Protein AF-A0A9W7FB72-F1 (afdb_monomer_lite)

InterPro domains:
  IPR023379 BART domain [PF11527] (31-130)
  IPR042541 BART domain superfamily [G3DSA:1.20.1520.10] (17-144)

Foldseek 3Di:
DDDPPDPDLLVLQVVLLVVLLCCCQPPPVNVVLLVVQLVVCQVVLVVVHPDDDPVLVVSLVVLLVVVVVVLQVSCVVSPHPDSVVVVVSNVVNLVVVVVDPPDCPSSVVSVLSVVSSVDSVSVSVVSSVSSVVVVVVVVVVVVVVVVVVVVVVVPDPDDDDDDDDDDDDDDDDDDPPDPPRDDDDPDDD

Radius of gyration: 24.27 Å; chains: 1; bounding box: 72×50×61 Å

Secondary structure (DSSP, 8-state):
----PPP-HHHHHHHHHHHHHHHHHH-HHHHHHHHHHTHHHHHHHHHT-----HHHHHHHHHHHHHHHHHHHHHHHHTT-SSHHHHHHHHHHHHHHHHHS-S-TTHHHHHHHHHHHTT-HHHHHHHHHHHHHHHHHHHHHHHHHHHHHHHHTTSS--S----------------------SS-------

pLDDT: mean 74.69, std 16.79, range [39.53, 96.56]

Structure (mmCIF, N/CA/C/O backbone):
data_AF-A0A9W7FB72-F1
#
_entry.id   AF-A0A9W7FB72-F1
#
loop_
_atom_site.group_PDB
_atom_site.id
_atom_site.type_symbol
_atom_site.label_atom_id
_atom_site.label_alt_id
_atom_site.label_comp_id
_atom_site.label_asym_id
_atom_site.label_entity_id
_atom_site.label_seq_id
_atom_site.pdbx_PDB_ins_code
_atom_site.Cartn_x
_atom_site.Cartn_y
_atom_site.Cartn_z
_atom_site.occupancy
_atom_site.B_iso_or_equiv
_atom_site.auth_seq_id
_atom_site.auth_comp_id
_atom_site.auth_asym_id
_atom_site.auth_atom_id
_atom_site.pdbx_PDB_model_num
ATOM 1 N N . MET A 1 1 ? 21.370 1.378 -41.027 1.00 39.53 1 MET A N 1
ATOM 2 C CA . MET A 1 1 ? 21.361 0.696 -39.717 1.00 39.53 1 MET A CA 1
ATOM 3 C C . MET A 1 1 ? 21.146 1.770 -38.667 1.00 39.53 1 MET A C 1
ATOM 5 O O . MET A 1 1 ? 22.035 2.587 -38.477 1.00 39.53 1 MET A O 1
ATOM 9 N N . SER A 1 2 ? 19.935 1.869 -38.112 1.00 40.22 2 SER A N 1
ATOM 10 C CA . SER A 1 2 ? 19.619 2.876 -37.092 1.00 40.22 2 SER A CA 1
ATOM 11 C C . SER A 1 2 ? 20.293 2.503 -35.783 1.00 40.22 2 SER A C 1
ATOM 13 O O . SER A 1 2 ? 19.913 1.520 -35.148 1.00 40.22 2 SER A O 1
ATOM 15 N N . SER A 1 3 ? 21.276 3.300 -35.388 1.00 41.69 3 SER A N 1
ATOM 16 C CA . SER A 1 3 ? 21.853 3.304 -34.051 1.00 41.69 3 SER A CA 1
ATOM 17 C C . SER A 1 3 ? 20.753 3.714 -33.072 1.00 41.69 3 SER A C 1
ATOM 19 O O . SER A 1 3 ? 20.465 4.900 -32.921 1.00 41.69 3 SER A O 1
ATOM 21 N N . LYS A 1 4 ? 20.076 2.741 -32.452 1.00 40.88 4 LYS A N 1
ATOM 22 C CA . LYS A 1 4 ? 19.218 3.016 -31.297 1.00 40.88 4 LYS A CA 1
ATOM 23 C C . LYS A 1 4 ? 20.143 3.534 -30.200 1.00 40.88 4 LYS A C 1
ATOM 25 O O . LYS A 1 4 ? 20.902 2.765 -29.619 1.00 40.88 4 LYS A O 1
ATOM 30 N N . SER A 1 5 ? 20.141 4.849 -29.995 1.00 42.94 5 SER A N 1
ATOM 31 C CA . SER A 1 5 ? 20.823 5.477 -28.871 1.00 42.94 5 SER A CA 1
ATOM 32 C C . SER A 1 5 ? 20.303 4.824 -27.598 1.00 42.94 5 SER A C 1
ATOM 34 O O . SER A 1 5 ? 19.097 4.867 -27.343 1.00 42.94 5 SER A O 1
ATOM 36 N N . ILE A 1 6 ? 21.198 4.196 -26.837 1.00 46.75 6 ILE A N 1
ATOM 37 C CA . ILE A 1 6 ? 20.891 3.678 -25.506 1.00 46.75 6 ILE A CA 1
ATOM 38 C C . ILE A 1 6 ? 20.323 4.867 -24.723 1.00 46.75 6 ILE A C 1
ATOM 40 O O . ILE A 1 6 ? 20.997 5.902 -24.653 1.00 46.75 6 ILE A O 1
ATOM 44 N N . PRO A 1 7 ? 19.074 4.799 -24.230 1.00 48.44 7 PRO A N 1
ATOM 45 C CA . PRO A 1 7 ? 18.528 5.874 -23.422 1.00 48.44 7 PRO A CA 1
ATOM 46 C C . PRO A 1 7 ? 19.498 6.115 -22.270 1.00 48.44 7 PRO A C 1
ATOM 48 O O . PRO A 1 7 ? 19.943 5.154 -21.648 1.00 48.44 7 PRO A O 1
ATOM 51 N N . SER A 1 8 ? 19.849 7.377 -22.006 1.00 55.03 8 SER A N 1
ATOM 52 C CA . SER A 1 8 ? 20.582 7.734 -20.788 1.00 55.03 8 SER A CA 1
ATOM 53 C C . SER A 1 8 ? 19.926 7.005 -19.614 1.00 55.03 8 SER A C 1
ATOM 55 O O . SER A 1 8 ? 18.705 7.092 -19.473 1.00 55.03 8 SER A O 1
ATOM 57 N N . ASP A 1 9 ? 20.725 6.272 -18.839 1.00 63.22 9 ASP A N 1
ATOM 58 C CA . ASP A 1 9 ? 20.312 5.350 -17.768 1.00 63.22 9 ASP A CA 1
ATOM 59 C C . ASP A 1 9 ? 19.199 5.947 -16.878 1.00 63.22 9 ASP A C 1
ATOM 61 O O . ASP A 1 9 ? 18.163 5.340 -16.614 1.00 63.22 9 ASP A O 1
ATOM 65 N N . MET A 1 10 ? 19.321 7.247 -16.587 1.00 62.28 10 MET A N 1
ATOM 66 C CA . MET A 1 10 ? 18.373 8.050 -15.805 1.00 62.28 10 MET A CA 1
ATOM 67 C C . MET A 1 10 ? 16.973 8.225 -16.419 1.00 62.28 10 MET A C 1
ATOM 69 O O . MET A 1 10 ? 16.018 8.584 -15.731 1.00 62.28 10 MET A O 1
ATOM 73 N N . THR A 1 11 ? 16.821 8.047 -17.728 1.00 69.50 11 THR A N 1
ATOM 74 C CA . THR A 1 11 ? 15.535 8.175 -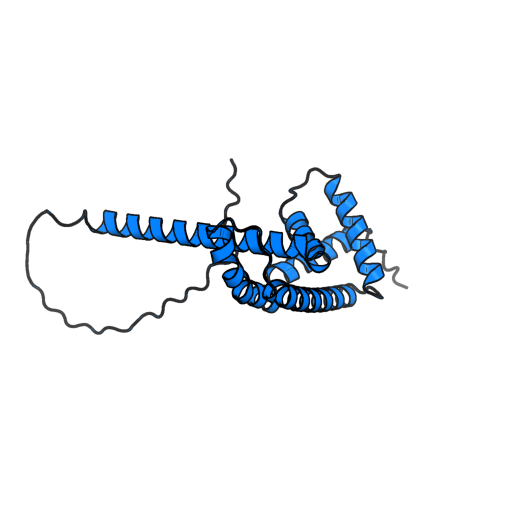18.432 1.00 69.50 11 THR A CA 1
ATOM 75 C C . THR A 1 11 ? 14.741 6.876 -18.368 1.00 69.50 11 THR A C 1
ATOM 77 O O . THR A 1 11 ? 13.525 6.922 -18.205 1.00 69.50 11 THR A O 1
ATOM 80 N N . MET A 1 12 ? 15.407 5.722 -18.474 1.00 68.31 12 MET A N 1
ATOM 81 C CA . MET A 1 12 ? 14.766 4.412 -18.286 1.00 68.31 12 MET A CA 1
ATOM 82 C C . MET A 1 12 ? 14.330 4.237 -16.838 1.00 68.31 12 MET A C 1
ATOM 84 O O . MET A 1 12 ? 13.186 3.888 -16.571 1.00 68.31 12 MET A O 1
ATOM 88 N N . VAL A 1 13 ? 15.219 4.601 -15.923 1.00 66.62 13 VAL A N 1
ATOM 89 C CA . VAL A 1 13 ? 14.975 4.656 -14.489 1.00 66.62 13 VAL A CA 1
ATOM 90 C C . VAL A 1 13 ? 13.723 5.474 -14.143 1.00 66.62 13 VAL A C 1
ATOM 92 O O . VAL A 1 13 ? 12.800 4.947 -13.527 1.00 66.62 13 VAL A O 1
ATOM 95 N N . ARG A 1 14 ? 13.630 6.732 -14.598 1.00 71.44 14 ARG A N 1
ATOM 96 C CA . ARG A 1 14 ? 12.453 7.572 -14.316 1.00 71.44 14 ARG A CA 1
ATOM 97 C C . ARG A 1 14 ? 11.168 6.986 -14.889 1.00 71.44 14 ARG A C 1
ATOM 99 O O . ARG A 1 14 ? 10.140 7.036 -14.229 1.00 71.44 14 ARG A O 1
ATOM 106 N N . LYS A 1 15 ? 11.226 6.382 -16.079 1.00 75.25 15 LYS A N 1
ATOM 107 C CA . LYS A 1 15 ? 10.074 5.682 -16.665 1.00 75.25 15 LYS A CA 1
ATOM 108 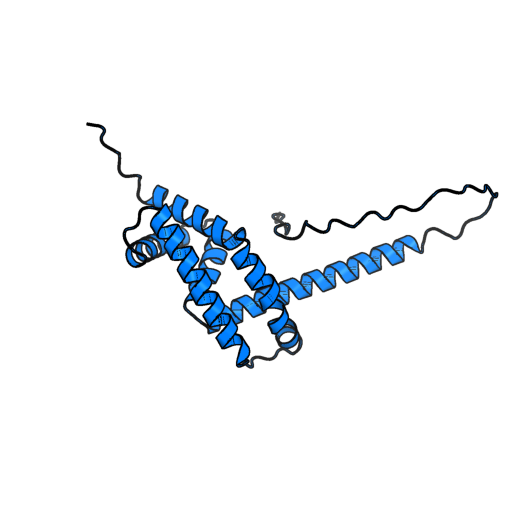C C . LYS A 1 15 ? 9.648 4.472 -15.834 1.00 75.25 15 LYS A C 1
ATOM 110 O O . LYS A 1 15 ? 8.450 4.289 -15.657 1.00 75.25 15 LYS A O 1
ATOM 115 N N . CYS A 1 16 ? 10.598 3.697 -15.303 1.00 72.50 16 CYS A N 1
ATOM 116 C CA . CYS A 1 16 ? 10.302 2.573 -14.410 1.00 72.50 16 CYS A CA 1
ATOM 117 C C . CYS A 1 16 ? 9.597 3.070 -13.148 1.00 72.50 16 CYS A C 1
ATOM 119 O O . CYS A 1 16 ? 8.516 2.591 -12.831 1.00 72.50 16 CYS A O 1
ATOM 121 N N . VAL A 1 17 ? 10.161 4.085 -12.488 1.00 75.06 17 VAL A N 1
ATOM 122 C CA . VAL A 1 17 ? 9.592 4.680 -11.271 1.00 75.06 17 VAL A CA 1
ATOM 123 C C . VAL A 1 17 ? 8.195 5.246 -11.529 1.00 75.06 17 VAL A C 1
ATOM 125 O O . VAL A 1 17 ? 7.271 4.947 -10.783 1.00 75.06 17 VAL A O 1
ATOM 128 N N . SER A 1 18 ? 7.992 6.000 -12.614 1.00 78.19 18 SER A N 1
ATOM 129 C CA . SER A 1 18 ? 6.668 6.531 -12.962 1.00 78.19 18 SER A CA 1
ATOM 130 C C . SER A 1 18 ? 5.656 5.429 -13.285 1.00 78.19 18 SER A C 1
ATOM 132 O O . SER A 1 18 ? 4.499 5.527 -12.879 1.00 78.19 18 SER A O 1
ATOM 134 N N . ARG A 1 19 ? 6.069 4.371 -13.997 1.00 81.25 19 ARG A N 1
ATOM 135 C CA . ARG A 1 19 ? 5.188 3.241 -14.320 1.00 81.25 19 ARG A CA 1
ATOM 136 C C . ARG A 1 19 ? 4.805 2.467 -13.065 1.00 81.25 19 ARG A C 1
ATOM 138 O O . ARG A 1 19 ? 3.622 2.216 -12.860 1.00 81.25 19 ARG A O 1
ATOM 145 N N . MET A 1 20 ? 5.783 2.156 -12.218 1.00 80.62 20 MET A N 1
ATOM 146 C CA . MET A 1 20 ? 5.562 1.523 -10.923 1.00 80.62 20 MET A CA 1
ATOM 147 C C . MET A 1 20 ? 4.652 2.351 -10.040 1.00 80.62 20 MET A C 1
ATOM 149 O O . MET A 1 20 ? 3.713 1.810 -9.479 1.00 80.62 20 MET A O 1
ATOM 153 N N . TYR A 1 21 ? 4.875 3.660 -9.957 1.00 80.50 21 TYR A N 1
ATOM 154 C CA . TYR A 1 21 ? 3.996 4.541 -9.205 1.00 80.50 21 TYR A CA 1
ATOM 155 C C . TYR A 1 21 ? 2.553 4.453 -9.714 1.00 80.50 21 TYR A C 1
ATOM 157 O O . TYR A 1 21 ? 1.636 4.302 -8.913 1.00 80.50 21 TYR A O 1
ATOM 165 N N . GLY A 1 22 ? 2.345 4.472 -11.034 1.00 81.62 22 GLY A N 1
ATOM 166 C CA . GLY A 1 22 ? 1.013 4.330 -11.622 1.00 81.62 22 GLY A CA 1
ATOM 167 C C . GLY A 1 22 ? 0.357 2.985 -11.303 1.00 81.62 22 GLY A C 1
ATOM 168 O O . GLY A 1 22 ? -0.814 2.956 -10.945 1.00 81.62 22 GLY A O 1
ATOM 169 N N . VAL A 1 23 ? 1.099 1.876 -11.363 1.00 83.50 23 VAL A N 1
ATOM 170 C CA . VAL A 1 23 ? 0.561 0.561 -10.973 1.00 83.50 23 VAL A CA 1
ATOM 171 C C . VAL A 1 23 ? 0.254 0.540 -9.476 1.00 83.50 23 VAL A C 1
ATOM 173 O O . VAL A 1 23 ? -0.860 0.245 -9.075 1.00 83.50 23 VAL A O 1
ATOM 176 N N . LEU A 1 24 ? 1.191 0.945 -8.628 1.00 80.00 24 LEU A N 1
ATOM 177 C CA . LEU A 1 24 ? 1.032 0.830 -7.181 1.00 80.00 24 LEU A CA 1
ATOM 178 C C . LEU A 1 24 ? -0.005 1.793 -6.583 1.00 80.00 24 LEU A C 1
ATOM 180 O O . LEU A 1 24 ? -0.437 1.593 -5.450 1.00 80.00 24 LEU A O 1
ATOM 184 N N . THR A 1 25 ? -0.404 2.837 -7.315 1.00 77.44 25 THR A N 1
ATOM 185 C CA . THR A 1 25 ? -1.419 3.797 -6.851 1.00 77.44 25 THR A CA 1
ATOM 186 C C . THR A 1 25 ? -2.765 3.680 -7.562 1.00 77.44 25 THR A C 1
ATOM 188 O O . THR A 1 25 ? -3.781 3.972 -6.936 1.00 77.44 25 THR A O 1
ATOM 191 N N . CYS A 1 26 ? -2.803 3.243 -8.824 1.00 80.50 26 CYS A N 1
ATOM 192 C CA . CYS A 1 26 ? -4.034 3.191 -9.619 1.00 80.50 26 CYS A CA 1
ATOM 193 C C . CYS A 1 26 ? -4.500 1.770 -9.964 1.00 80.50 26 CYS A C 1
ATOM 195 O O . CYS A 1 26 ? -5.567 1.623 -10.559 1.00 80.50 26 CYS A O 1
ATOM 197 N N . ASP A 1 27 ? -3.735 0.726 -9.635 1.00 89.94 27 ASP A N 1
ATOM 198 C CA . ASP A 1 27 ? -4.153 -0.649 -9.903 1.00 89.94 27 ASP A CA 1
ATOM 199 C C . ASP A 1 27 ? -5.364 -1.035 -9.042 1.00 89.94 27 ASP A C 1
ATOM 201 O O . ASP A 1 27 ? -5.378 -0.890 -7.816 1.00 89.94 27 ASP A O 1
ATOM 205 N N . SER A 1 28 ? -6.407 -1.526 -9.709 1.00 91.31 28 SER A N 1
ATOM 206 C CA . SER A 1 28 ? -7.677 -1.867 -9.075 1.00 91.31 28 SER A CA 1
ATOM 207 C C . SER A 1 28 ? -7.579 -3.071 -8.143 1.00 91.31 28 SER A C 1
ATOM 209 O O . SER A 1 28 ? -8.347 -3.150 -7.187 1.00 91.31 28 SER A O 1
ATOM 211 N N . GLU A 1 29 ? -6.662 -4.007 -8.397 1.00 92.62 29 GLU A N 1
ATOM 212 C CA . GLU A 1 29 ? -6.477 -5.189 -7.551 1.00 92.62 29 GLU A CA 1
ATOM 213 C C . GLU A 1 29 ? -5.751 -4.809 -6.264 1.00 92.62 29 GLU A C 1
ATOM 215 O O . GLU A 1 29 ? -6.210 -5.177 -5.186 1.00 92.62 29 GLU A O 1
ATOM 220 N N . LEU A 1 30 ? -4.698 -3.987 -6.350 1.00 90.31 30 LEU A N 1
ATOM 221 C CA . LEU A 1 30 ? -4.038 -3.413 -5.173 1.00 90.31 30 LEU A CA 1
ATOM 222 C C . LEU A 1 30 ? -4.997 -2.536 -4.367 1.00 90.31 30 LEU A C 1
ATOM 224 O O . LEU A 1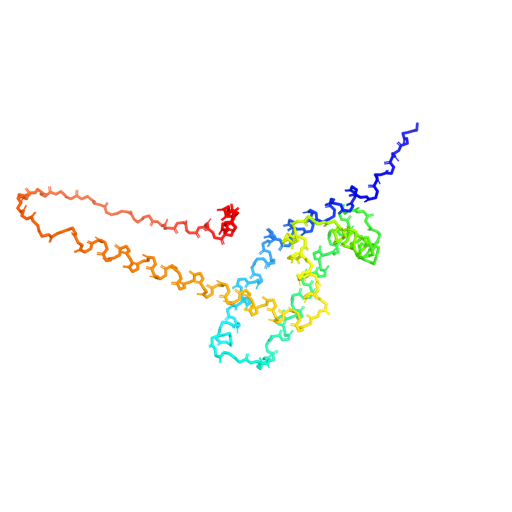 30 ? -5.043 -2.636 -3.140 1.00 90.31 30 LEU A O 1
ATOM 228 N N . LYS A 1 31 ? -5.814 -1.716 -5.039 1.00 90.44 31 LYS A N 1
ATOM 229 C CA . LYS A 1 31 ? -6.850 -0.921 -4.372 1.00 90.44 31 LYS A CA 1
ATOM 230 C C . LYS A 1 31 ? -7.852 -1.815 -3.639 1.00 90.44 31 LYS A C 1
ATOM 232 O O . LYS A 1 31 ? -8.078 -1.616 -2.449 1.00 90.44 31 LYS A O 1
ATOM 237 N N . SER A 1 32 ? -8.403 -2.815 -4.326 1.00 93.38 32 SER A N 1
ATOM 238 C CA . SER A 1 32 ? -9.334 -3.789 -3.747 1.00 93.38 32 SER A CA 1
ATOM 239 C C . SER A 1 32 ? -8.712 -4.525 -2.558 1.00 93.38 32 SER A C 1
ATOM 241 O O . SER A 1 32 ? -9.344 -4.676 -1.513 1.00 93.38 32 SER A O 1
ATOM 243 N N . PHE A 1 33 ? -7.445 -4.921 -2.671 1.00 94.62 33 PHE A N 1
ATOM 244 C CA . PHE A 1 33 ? -6.711 -5.552 -1.585 1.00 94.62 33 PHE A CA 1
ATOM 245 C C . PHE A 1 33 ? -6.656 -4.654 -0.343 1.00 94.62 33 PHE A C 1
ATOM 247 O O . PHE A 1 33 ? -7.044 -5.091 0.741 1.00 94.62 33 PHE A O 1
ATOM 254 N N . PHE A 1 34 ? -6.243 -3.389 -0.480 1.00 92.56 34 PHE A N 1
ATOM 255 C CA . PHE A 1 34 ? -6.206 -2.464 0.656 1.00 92.56 34 PHE A CA 1
ATOM 256 C C . PHE A 1 34 ? -7.601 -2.162 1.216 1.00 92.56 34 PHE A C 1
ATOM 258 O O . PHE A 1 34 ? -7.755 -2.116 2.436 1.00 92.56 34 PHE A O 1
ATOM 265 N N . ASP A 1 35 ? -8.610 -1.993 0.361 1.00 91.19 35 ASP A N 1
ATOM 266 C CA . ASP A 1 35 ? -9.988 -1.715 0.783 1.00 91.19 35 ASP A CA 1
ATOM 267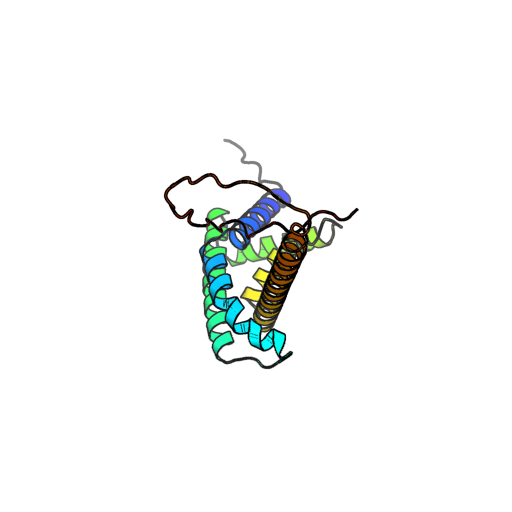 C C . ASP A 1 35 ? -10.568 -2.851 1.642 1.00 91.19 35 ASP A C 1
ATOM 269 O O . ASP A 1 35 ? -11.266 -2.577 2.620 1.00 91.19 35 ASP A O 1
ATOM 273 N N . ASN A 1 36 ? -10.219 -4.102 1.328 1.00 93.19 36 ASN A N 1
ATOM 274 C CA . ASN A 1 36 ? -10.644 -5.282 2.081 1.00 93.19 36 ASN A CA 1
ATOM 275 C C . ASN A 1 36 ? -9.760 -5.575 3.302 1.00 93.19 36 ASN A C 1
ATOM 277 O O . ASN A 1 36 ? -10.247 -6.105 4.293 1.00 93.19 36 ASN A O 1
ATOM 281 N N . THR A 1 37 ? -8.474 -5.216 3.257 1.00 92.44 37 THR A N 1
ATOM 282 C CA . THR A 1 37 ? -7.493 -5.599 4.287 1.00 92.44 37 THR A CA 1
ATOM 283 C C . THR A 1 37 ? -7.383 -4.579 5.416 1.00 92.44 37 THR A C 1
ATOM 285 O O . THR A 1 37 ? -7.329 -4.947 6.585 1.00 92.44 37 THR A O 1
ATOM 288 N N . VAL A 1 38 ? -7.383 -3.280 5.101 1.00 92.69 38 VAL A N 1
ATOM 289 C CA . VAL A 1 38 ? -7.235 -2.201 6.095 1.00 92.69 38 VAL A CA 1
ATOM 290 C C . VAL A 1 38 ? -8.260 -2.273 7.242 1.00 92.69 38 VAL A C 1
ATOM 292 O O . VAL A 1 38 ? -7.858 -2.017 8.380 1.00 92.69 38 VAL A O 1
ATOM 295 N N . PRO A 1 39 ? -9.542 -2.640 7.021 1.00 91.62 39 PRO A N 1
ATOM 296 C CA . PRO A 1 39 ? -10.517 -2.791 8.102 1.00 91.62 39 PRO A CA 1
ATOM 297 C C . PRO A 1 39 ? -10.086 -3.736 9.233 1.00 91.62 39 PRO A C 1
ATOM 299 O O . PRO A 1 39 ? -10.386 -3.449 10.390 1.00 91.62 39 PRO A O 1
ATOM 302 N N . HIS A 1 40 ? -9.318 -4.789 8.932 1.00 89.19 40 HIS A N 1
ATOM 303 C CA . HIS A 1 40 ? -8.802 -5.741 9.928 1.00 89.19 40 HIS A CA 1
ATOM 304 C C . HIS A 1 40 ? -7.847 -5.094 10.944 1.00 89.19 40 HIS A C 1
ATOM 306 O O . HIS A 1 40 ? -7.680 -5.577 12.059 1.00 89.19 40 HIS A O 1
ATOM 312 N N . PHE A 1 41 ? -7.242 -3.958 10.589 1.00 91.38 41 PHE A N 1
ATOM 313 C CA . PHE A 1 41 ? -6.281 -3.252 11.434 1.00 91.38 41 PHE A CA 1
ATOM 314 C C . PHE A 1 41 ? -6.913 -2.107 12.240 1.00 91.38 41 PHE A C 1
ATOM 316 O O . PHE A 1 41 ? -6.260 -1.585 13.143 1.00 91.38 41 PHE A O 1
ATOM 323 N N . ILE A 1 42 ? -8.158 -1.699 11.946 1.00 87.69 42 ILE A N 1
ATOM 324 C CA . ILE A 1 42 ? -8.790 -0.514 12.560 1.00 87.69 42 ILE A CA 1
ATOM 325 C C . ILE A 1 42 ? -8.912 -0.679 14.075 1.00 87.69 42 ILE A C 1
ATOM 327 O O . ILE A 1 42 ? -8.391 0.154 14.816 1.00 87.69 42 ILE A O 1
ATOM 331 N N . ASN A 1 43 ? -9.514 -1.782 14.526 1.00 83.44 43 ASN A N 1
ATOM 332 C CA . ASN A 1 43 ? -9.732 -2.034 15.953 1.00 83.44 43 ASN A CA 1
ATOM 333 C C . ASN A 1 43 ? -8.405 -2.029 16.727 1.00 83.44 43 ASN A C 1
ATOM 335 O O . ASN A 1 43 ? -8.298 -1.431 17.792 1.00 83.44 43 ASN A O 1
ATOM 339 N N . LYS A 1 44 ? -7.352 -2.616 16.145 1.00 84.75 44 LYS A N 1
ATOM 340 C CA . LYS A 1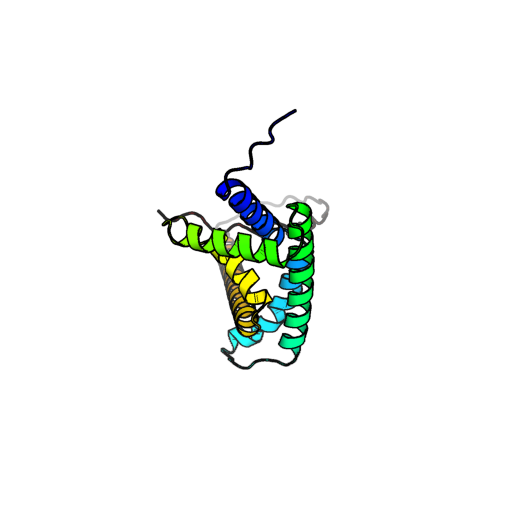 44 ? -6.024 -2.686 16.768 1.00 84.75 44 LYS A CA 1
ATOM 341 C C . LYS A 1 44 ? -5.313 -1.347 16.844 1.00 84.75 44 LYS A C 1
ATOM 343 O O . LYS A 1 44 ? -4.626 -1.069 17.825 1.00 84.75 44 LYS A O 1
ATOM 348 N N . VAL A 1 45 ? -5.502 -0.494 15.842 1.00 85.44 45 VAL A N 1
ATOM 349 C CA . VAL A 1 45 ? -4.994 0.879 15.884 1.00 85.44 45 VAL A CA 1
ATOM 350 C C . VAL A 1 45 ? -5.728 1.711 16.939 1.00 85.44 45 VAL A C 1
ATOM 352 O O . VAL A 1 45 ? -5.079 2.515 17.606 1.00 85.44 45 VAL A O 1
ATOM 355 N N . GLU A 1 46 ? -7.036 1.518 17.126 1.00 83.00 46 GLU A N 1
ATOM 356 C CA . GLU A 1 46 ? -7.809 2.220 18.162 1.00 83.00 46 GLU A CA 1
ATOM 357 C C . GLU A 1 46 ? -7.464 1.767 19.583 1.00 83.00 46 GLU A C 1
ATOM 359 O O . GLU A 1 46 ? -7.355 2.603 20.479 1.00 83.00 46 GLU A O 1
ATOM 364 N N . GLU A 1 47 ? -7.233 0.469 19.780 1.00 86.50 47 GLU A N 1
ATOM 365 C CA . GLU A 1 47 ? -6.831 -0.114 21.066 1.00 86.50 47 GLU A CA 1
ATOM 366 C C . GLU A 1 47 ? -5.376 0.218 21.450 1.00 86.50 47 GLU A C 1
ATOM 368 O O . GLU A 1 47 ? -4.983 0.022 22.600 1.00 86.50 47 GLU A O 1
ATOM 373 N N . GLY A 1 48 ? -4.568 0.721 20.507 1.00 81.19 48 GLY A N 1
ATOM 374 C CA . GLY A 1 48 ? -3.128 0.911 20.701 1.00 81.19 48 GLY A CA 1
ATOM 375 C C . GLY A 1 48 ? -2.375 -0.412 20.866 1.00 81.19 48 GLY A C 1
ATOM 376 O O . GLY A 1 48 ? -1.306 -0.443 21.472 1.00 81.19 48 GLY A O 1
ATOM 377 N N . ASP A 1 49 ? -2.945 -1.504 20.356 1.00 82.75 49 ASP A N 1
ATOM 378 C CA . ASP A 1 49 ? -2.421 -2.851 20.526 1.00 82.75 49 ASP A CA 1
ATOM 379 C C . ASP A 1 49 ? -1.265 -3.110 19.540 1.00 82.75 49 ASP A C 1
ATOM 381 O O . ASP A 1 49 ? -1.374 -2.976 18.310 1.00 82.75 49 ASP A O 1
ATOM 385 N N . GLU A 1 50 ? -0.111 -3.466 20.099 1.00 80.75 50 GLU A N 1
ATOM 386 C CA . GLU A 1 50 ? 1.082 -3.840 19.341 1.00 80.75 50 GLU A CA 1
ATOM 387 C C . GLU A 1 50 ? 1.085 -5.321 18.948 1.00 80.75 50 GLU A C 1
ATOM 389 O O . GLU A 1 50 ? 1.946 -5.731 18.174 1.00 80.75 50 GLU A O 1
ATOM 394 N N . SER A 1 51 ? 0.122 -6.118 19.424 1.00 84.50 51 SER A N 1
ATOM 395 C CA . SER A 1 51 ? 0.029 -7.535 19.089 1.00 84.50 51 SER A CA 1
ATOM 396 C C . SER A 1 51 ? -0.181 -7.765 17.589 1.00 84.50 51 SER A C 1
ATOM 398 O O . SER A 1 51 ? -0.743 -6.934 16.869 1.00 84.50 51 SER A O 1
ATOM 400 N N . HIS A 1 52 ? 0.344 -8.896 17.118 1.00 87.81 52 HIS A N 1
ATOM 401 C CA . HIS A 1 52 ? 0.192 -9.362 15.746 1.00 87.81 52 HIS A CA 1
ATOM 402 C C . HIS A 1 52 ? -0.813 -10.507 15.719 1.00 87.81 52 HIS A C 1
ATOM 404 O O . HIS A 1 52 ? -0.719 -11.439 16.523 1.00 87.81 52 HIS A O 1
ATOM 410 N N . GLU A 1 53 ? -1.746 -10.460 14.775 1.00 88.38 53 GLU A N 1
ATOM 411 C CA . GLU A 1 53 ? -2.744 -11.509 14.605 1.00 88.38 53 GLU A CA 1
ATOM 412 C C . GLU A 1 53 ? -2.305 -12.541 13.567 1.00 88.38 53 GLU A C 1
ATOM 414 O O . GLU A 1 53 ? -1.632 -12.221 12.588 1.00 88.38 53 GLU A O 1
ATOM 419 N N . LEU A 1 54 ? -2.720 -13.797 13.757 1.00 89.44 54 LEU A N 1
ATOM 420 C CA . LEU A 1 54 ? -2.431 -14.879 12.808 1.00 89.44 54 LEU A CA 1
ATOM 421 C C . LEU A 1 54 ? -3.012 -14.599 11.416 1.00 89.44 54 LEU A C 1
ATOM 423 O O . LEU A 1 54 ? -2.422 -14.994 10.414 1.00 89.44 54 LEU A O 1
ATOM 427 N N . GLU A 1 55 ? -4.154 -13.909 11.340 1.00 91.69 55 GLU A N 1
ATOM 428 C CA . GLU A 1 55 ? -4.760 -13.535 10.062 1.00 91.69 55 GLU A CA 1
ATOM 429 C C . GLU A 1 55 ? -3.894 -12.562 9.251 1.00 91.69 55 GLU A C 1
ATOM 431 O O . GLU A 1 55 ? -3.920 -12.609 8.021 1.00 91.69 55 GLU A O 1
ATOM 436 N N . TRP A 1 56 ? -3.062 -11.742 9.903 1.00 93.62 56 TRP A N 1
ATOM 437 C CA . TRP A 1 56 ? -2.199 -10.779 9.216 1.00 93.62 56 TRP A CA 1
ATOM 438 C C . TRP A 1 56 ? -1.100 -11.455 8.409 1.00 93.62 56 TRP A C 1
ATOM 440 O O . TRP A 1 56 ? -0.705 -10.925 7.374 1.00 93.62 56 TRP A O 1
ATOM 450 N N . THR A 1 57 ? -0.645 -12.635 8.830 1.00 94.25 57 THR A N 1
ATOM 451 C CA . THR A 1 57 ? 0.302 -13.433 8.046 1.00 94.25 57 THR A CA 1
ATOM 452 C C . THR A 1 57 ? -0.320 -13.869 6.720 1.00 94.25 57 THR A C 1
ATOM 454 O O . THR A 1 57 ? 0.294 -13.687 5.677 1.00 94.25 57 THR A O 1
ATOM 457 N N . ASN A 1 58 ? -1.570 -14.346 6.726 1.00 94.88 58 ASN A N 1
ATOM 458 C CA . ASN A 1 58 ? -2.263 -14.748 5.492 1.00 94.88 58 ASN A CA 1
ATOM 459 C C . ASN A 1 58 ? -2.510 -13.549 4.557 1.00 94.88 58 ASN A C 1
ATOM 461 O O . ASN A 1 58 ? -2.430 -13.661 3.331 1.00 94.88 58 ASN A O 1
ATOM 465 N N . LEU A 1 59 ? -2.816 -12.385 5.140 1.00 95.88 59 LEU A N 1
ATOM 466 C CA . LEU A 1 59 ? -2.968 -11.133 4.399 1.00 95.88 59 LEU A CA 1
ATOM 467 C C . LEU A 1 59 ? -1.636 -10.686 3.783 1.00 95.88 59 LEU A C 1
ATOM 469 O O . LEU A 1 59 ? -1.620 -10.227 2.643 1.00 95.88 59 LEU A O 1
ATOM 473 N N . TYR A 1 60 ? -0.528 -10.857 4.505 1.00 96.56 60 TYR A N 1
ATOM 474 C CA . TYR A 1 60 ? 0.812 -10.580 3.999 1.00 96.56 60 TYR A CA 1
ATOM 475 C C . TYR A 1 60 ? 1.201 -11.509 2.848 1.00 96.56 60 TYR A C 1
ATOM 477 O O . TYR A 1 60 ? 1.634 -11.017 1.816 1.00 96.56 60 TYR A O 1
ATOM 485 N N . GLU A 1 61 ? 0.980 -12.819 2.970 1.00 95.56 61 GLU A N 1
ATOM 486 C CA . GLU A 1 61 ? 1.247 -13.772 1.880 1.00 95.56 61 GLU A CA 1
ATOM 487 C C . GLU A 1 61 ? 0.456 -13.400 0.613 1.00 95.56 61 GLU A C 1
ATOM 489 O O . GLU A 1 61 ? 0.988 -13.393 -0.496 1.00 95.56 61 GLU A O 1
ATOM 494 N N . SER A 1 62 ? -0.809 -12.997 0.778 1.00 95.62 62 SER A N 1
ATOM 495 C CA . SER A 1 62 ? -1.644 -12.526 -0.335 1.00 95.62 62 SER A CA 1
ATOM 496 C C . SER A 1 62 ? -1.101 -11.236 -0.964 1.00 95.62 62 SER A C 1
ATOM 498 O O . SER A 1 62 ? -1.126 -11.081 -2.186 1.00 95.62 62 SER A O 1
ATOM 500 N N . PHE A 1 63 ? -0.603 -10.312 -0.138 1.00 95.25 63 PHE A N 1
ATOM 501 C CA . PHE A 1 63 ? 0.028 -9.075 -0.594 1.00 95.25 63 PHE A CA 1
ATOM 502 C C . PHE A 1 63 ? 1.331 -9.336 -1.350 1.00 95.25 63 PHE A C 1
ATOM 504 O O . PHE A 1 63 ? 1.542 -8.755 -2.411 1.00 95.25 63 PHE A O 1
ATOM 511 N N . GLU A 1 64 ? 2.185 -10.208 -0.818 1.00 93.75 64 GLU A N 1
ATOM 512 C CA . GLU A 1 64 ? 3.465 -10.592 -1.410 1.00 93.75 64 GLU A CA 1
ATOM 513 C C . GLU A 1 64 ? 3.252 -11.196 -2.801 1.00 93.75 64 GLU A C 1
ATOM 515 O O . GLU A 1 64 ? 3.830 -10.700 -3.767 1.00 93.75 64 GLU A O 1
ATOM 520 N N . CYS A 1 65 ? 2.336 -12.164 -2.941 1.00 93.38 65 CYS A N 1
ATOM 521 C CA . CYS A 1 65 ? 1.997 -12.749 -4.241 1.00 93.38 65 CYS A CA 1
ATOM 522 C C . CYS A 1 65 ? 1.459 -11.711 -5.239 1.00 93.38 65 CYS A C 1
ATOM 524 O O . CYS A 1 65 ? 1.827 -11.726 -6.416 1.00 93.38 65 CYS A O 1
ATOM 526 N N . LEU A 1 66 ? 0.587 -10.802 -4.784 1.00 93.50 66 LEU A N 1
ATOM 527 C CA . LEU A 1 66 ? 0.046 -9.746 -5.639 1.00 93.50 66 LEU A CA 1
ATOM 528 C C . LEU A 1 66 ? 1.158 -8.803 -6.111 1.00 93.50 66 LEU A C 1
ATOM 530 O O . LEU A 1 66 ? 1.254 -8.503 -7.299 1.00 93.50 66 LEU A O 1
ATOM 534 N N . MET A 1 67 ? 2.019 -8.361 -5.198 1.00 90.69 67 MET A N 1
ATOM 535 C CA . MET A 1 67 ? 3.139 -7.480 -5.514 1.00 90.69 67 MET A CA 1
ATOM 536 C C . MET A 1 67 ? 4.142 -8.149 -6.452 1.00 90.69 67 MET A C 1
ATOM 538 O O . MET A 1 67 ? 4.554 -7.519 -7.422 1.00 90.69 67 MET A O 1
ATOM 542 N N . GLU A 1 68 ? 4.494 -9.414 -6.220 1.00 89.56 68 GLU A N 1
ATOM 543 C CA . GLU A 1 68 ? 5.392 -10.179 -7.089 1.00 89.56 68 GLU A CA 1
ATOM 544 C C . GLU A 1 68 ? 4.852 -10.249 -8.523 1.00 89.56 68 GLU A C 1
ATOM 546 O O . GLU A 1 68 ? 5.564 -9.882 -9.460 1.00 89.56 68 GLU A O 1
ATOM 551 N N . SER A 1 69 ? 3.568 -10.588 -8.691 1.00 90.38 69 SER A N 1
ATOM 552 C CA . SER A 1 69 ? 2.918 -10.612 -10.008 1.00 90.38 69 SER A CA 1
ATOM 553 C C . SER A 1 69 ? 2.978 -9.249 -10.704 1.00 90.38 69 SER A C 1
ATOM 555 O O . SER A 1 69 ? 3.323 -9.171 -11.882 1.00 90.38 69 SER A O 1
ATOM 557 N N . LYS A 1 70 ? 2.686 -8.153 -9.989 1.00 89.12 70 LYS A N 1
ATOM 558 C CA . LYS A 1 70 ? 2.729 -6.801 -10.574 1.00 89.12 70 LYS A CA 1
ATOM 559 C C . LYS A 1 70 ? 4.147 -6.383 -10.947 1.00 89.12 70 LYS A C 1
ATOM 561 O O . LYS A 1 70 ? 4.347 -5.710 -11.956 1.00 89.12 70 LYS A O 1
ATOM 566 N N . LEU A 1 71 ? 5.138 -6.749 -10.141 1.00 86.12 71 LEU A N 1
ATOM 567 C CA . LEU A 1 71 ? 6.538 -6.430 -10.406 1.00 86.12 71 LEU A CA 1
ATOM 568 C C . LEU A 1 71 ? 7.083 -7.223 -11.595 1.00 86.12 71 LEU A C 1
ATOM 570 O O . LEU A 1 71 ? 7.855 -6.669 -12.378 1.00 86.12 71 LEU A O 1
ATOM 574 N N . GLU A 1 72 ? 6.661 -8.477 -11.764 1.00 86.44 72 GLU A N 1
ATOM 575 C CA . GLU A 1 72 ? 6.983 -9.283 -12.941 1.00 86.44 72 GLU A CA 1
ATOM 576 C C . GLU A 1 72 ? 6.389 -8.672 -14.218 1.00 86.44 72 GLU A C 1
ATOM 578 O O . GLU A 1 72 ? 7.124 -8.458 -15.186 1.00 86.44 72 GLU A O 1
ATOM 583 N N . ASP A 1 73 ? 5.110 -8.283 -14.195 1.00 87.00 73 ASP A N 1
ATOM 584 C CA . ASP A 1 73 ? 4.454 -7.612 -15.324 1.00 87.00 73 ASP A CA 1
ATOM 585 C C . ASP A 1 73 ? 5.200 -6.332 -15.729 1.00 87.00 73 ASP A C 1
ATOM 587 O O . ASP A 1 73 ? 5.510 -6.117 -16.904 1.00 87.00 73 ASP A O 1
ATOM 591 N N . ILE A 1 74 ? 5.562 -5.494 -14.752 1.00 85.31 74 ILE A N 1
ATOM 592 C CA . ILE A 1 74 ? 6.305 -4.252 -15.003 1.00 85.31 74 ILE A CA 1
ATOM 593 C C . ILE A 1 74 ? 7.703 -4.549 -15.556 1.00 85.31 74 ILE A C 1
ATOM 595 O O . ILE A 1 74 ? 8.156 -3.866 -16.478 1.00 85.31 74 ILE A O 1
ATOM 599 N N . ALA A 1 75 ? 8.402 -5.550 -15.015 1.00 84.62 75 ALA A N 1
ATOM 600 C CA . ALA A 1 75 ? 9.725 -5.931 -15.496 1.00 84.62 75 ALA A CA 1
ATOM 601 C C . ALA A 1 75 ? 9.673 -6.352 -16.975 1.00 84.62 75 ALA A C 1
ATOM 603 O O . ALA A 1 75 ? 10.485 -5.879 -17.778 1.00 84.62 75 ALA A O 1
ATOM 604 N N . LEU A 1 76 ? 8.683 -7.170 -17.348 1.00 84.69 76 LEU A N 1
ATOM 605 C CA . LEU A 1 76 ? 8.464 -7.617 -18.724 1.00 84.69 76 LEU A CA 1
ATOM 606 C C . LEU A 1 76 ? 8.076 -6.458 -19.655 1.00 84.69 76 LEU A C 1
ATOM 608 O O . LEU A 1 76 ? 8.655 -6.328 -20.735 1.00 84.69 76 LEU A O 1
ATOM 612 N N . GLU A 1 77 ? 7.159 -5.577 -19.236 1.00 85.12 77 GLU A N 1
ATOM 613 C CA . GLU A 1 77 ? 6.760 -4.380 -19.998 1.00 85.12 77 GLU A CA 1
ATOM 614 C C . GLU A 1 77 ? 7.952 -3.459 -20.297 1.00 85.12 77 GLU A C 1
ATOM 616 O O . GLU A 1 77 ? 8.067 -2.895 -21.390 1.00 85.12 77 GLU A O 1
ATOM 621 N N . MET A 1 78 ? 8.856 -3.312 -19.328 1.00 80.62 78 MET A N 1
ATOM 622 C CA . MET A 1 78 ? 10.036 -2.457 -19.440 1.00 80.62 78 MET A CA 1
ATOM 623 C C . MET A 1 78 ? 11.201 -3.127 -20.187 1.00 80.62 78 MET A C 1
ATOM 625 O O . MET A 1 78 ? 12.220 -2.480 -20.440 1.00 80.62 78 MET A O 1
ATOM 629 N N . GLY A 1 79 ? 11.041 -4.388 -20.597 1.00 83.75 79 GLY A N 1
ATOM 630 C CA . GLY A 1 79 ? 12.023 -5.132 -21.382 1.00 83.75 79 GLY A CA 1
ATOM 631 C C . GLY A 1 79 ? 13.190 -5.683 -20.564 1.00 83.75 79 GLY A C 1
ATOM 632 O O . GLY A 1 79 ? 14.254 -5.929 -21.135 1.00 83.75 79 GLY A O 1
ATOM 633 N N . PHE A 1 80 ? 13.015 -5.862 -19.251 1.00 82.31 80 PHE A N 1
ATOM 634 C CA . PHE A 1 80 ? 13.980 -6.580 -18.421 1.00 82.31 80 PHE A CA 1
ATOM 635 C C . PHE A 1 80 ? 13.861 -8.085 -18.652 1.00 82.31 80 PHE A C 1
ATOM 637 O O . PHE A 1 80 ? 12.772 -8.621 -18.855 1.00 82.31 80 PHE A O 1
ATOM 644 N N . SER A 1 81 ? 14.997 -8.780 -18.608 1.00 77.75 81 SER A N 1
ATOM 645 C CA . SER A 1 81 ? 15.046 -10.219 -18.890 1.00 77.75 81 SER A CA 1
ATOM 646 C C . SER A 1 81 ? 14.562 -11.056 -17.707 1.00 77.75 81 SER A C 1
ATOM 648 O O . SER A 1 81 ? 14.234 -12.229 -17.866 1.00 77.75 81 SER A O 1
ATOM 650 N N . ASN A 1 82 ? 14.611 -10.480 -16.505 1.00 71.31 82 ASN A N 1
ATOM 651 C CA . ASN A 1 82 ? 14.218 -11.109 -15.254 1.00 71.31 82 ASN A CA 1
ATOM 652 C C . ASN A 1 82 ? 14.010 -10.053 -14.154 1.00 71.31 82 ASN A C 1
ATOM 654 O O . ASN A 1 82 ? 14.525 -8.934 -14.220 1.00 71.31 82 ASN A O 1
ATOM 658 N N . HIS A 1 83 ? 13.301 -10.456 -13.102 1.00 71.25 83 HIS A N 1
ATOM 659 C CA . HIS A 1 83 ? 13.018 -9.647 -11.918 1.00 71.25 83 HIS A CA 1
ATOM 660 C C . HIS A 1 83 ? 14.293 -9.136 -11.212 1.00 71.25 83 HIS A C 1
ATOM 662 O O . HIS A 1 83 ? 14.331 -8.008 -10.731 1.00 71.25 83 HIS A O 1
ATOM 668 N N . SER A 1 84 ? 15.389 -9.905 -11.206 1.00 75.12 84 SER A N 1
ATOM 669 C CA . SER A 1 84 ? 16.639 -9.484 -10.552 1.00 75.12 84 SER A CA 1
ATOM 670 C C . SER A 1 84 ? 17.287 -8.266 -11.224 1.00 75.12 84 SER A C 1
ATOM 672 O O . SER A 1 84 ? 17.808 -7.391 -10.530 1.00 75.12 84 SER A O 1
ATOM 674 N N . GLU A 1 85 ? 17.274 -8.197 -12.558 1.00 74.31 85 GLU A N 1
ATOM 675 C CA . GLU A 1 85 ? 17.776 -7.043 -13.318 1.00 74.31 85 GLU A CA 1
ATOM 676 C C . GLU A 1 85 ? 16.939 -5.793 -13.033 1.00 74.31 85 GLU A C 1
ATOM 678 O O . GLU A 1 85 ? 17.487 -4.715 -12.790 1.00 74.31 85 GLU A O 1
ATOM 683 N N . PHE A 1 86 ? 15.618 -5.964 -12.989 1.00 78.44 86 PHE A N 1
ATOM 684 C CA . PHE A 1 86 ? 14.672 -4.903 -12.664 1.00 78.44 86 PHE A CA 1
ATOM 685 C C . PHE A 1 86 ? 14.906 -4.335 -11.255 1.00 78.44 86 PHE A C 1
ATOM 687 O O . PHE A 1 86 ? 15.055 -3.122 -11.092 1.00 78.44 86 PHE A O 1
ATOM 694 N N . PHE A 1 87 ? 15.055 -5.197 -10.245 1.00 75.06 87 PHE A N 1
ATOM 695 C CA . PHE A 1 87 ? 15.322 -4.783 -8.863 1.00 75.06 87 PHE A CA 1
ATOM 696 C C . PHE A 1 87 ? 16.655 -4.062 -8.689 1.00 75.06 87 PHE A C 1
ATOM 698 O O . PHE A 1 87 ? 16.747 -3.087 -7.937 1.00 75.06 87 PHE A O 1
ATOM 705 N N . SER A 1 88 ? 17.695 -4.507 -9.396 1.00 74.75 88 SER A N 1
ATOM 706 C CA . SER A 1 88 ? 18.989 -3.828 -9.372 1.00 74.75 88 SER A CA 1
ATOM 707 C C . SER A 1 88 ? 18.891 -2.421 -9.967 1.00 74.75 88 SER A C 1
ATOM 709 O O . SER A 1 88 ? 19.404 -1.473 -9.369 1.00 74.75 88 SER A O 1
ATOM 711 N N . ALA A 1 89 ? 18.211 -2.267 -11.108 1.00 72.44 89 ALA A N 1
ATOM 712 C CA . ALA A 1 89 ? 18.006 -0.969 -11.750 1.00 72.44 89 ALA A CA 1
ATOM 713 C C . ALA A 1 89 ? 17.186 -0.021 -10.863 1.00 72.44 89 ALA A C 1
ATOM 715 O O . ALA A 1 89 ? 17.520 1.160 -10.722 1.00 72.44 89 ALA A O 1
ATOM 716 N N . LEU A 1 90 ? 16.157 -0.558 -10.204 1.00 73.56 90 LEU A N 1
ATOM 717 C CA . LEU A 1 90 ? 15.343 0.189 -9.262 1.00 73.56 90 LEU A CA 1
ATOM 718 C C . LEU A 1 90 ? 16.170 0.680 -8.071 1.00 73.56 90 LEU A C 1
ATOM 720 O O . LEU A 1 90 ? 16.192 1.872 -7.776 1.00 73.56 90 LEU A O 1
ATOM 724 N N . ARG A 1 91 ? 16.910 -0.214 -7.408 1.00 71.94 91 ARG A N 1
ATOM 725 C CA . ARG A 1 91 ? 17.740 0.137 -6.249 1.00 71.94 91 ARG A CA 1
ATOM 726 C C . ARG A 1 91 ? 18.757 1.228 -6.588 1.00 71.94 91 ARG A C 1
ATOM 728 O O . ARG A 1 91 ? 18.912 2.170 -5.815 1.00 71.94 91 ARG A O 1
ATOM 735 N N . SER A 1 92 ? 19.415 1.130 -7.741 1.00 67.75 92 SER A N 1
ATOM 736 C CA . SER A 1 92 ? 20.358 2.150 -8.212 1.00 67.75 92 SER A CA 1
ATOM 737 C C . SER A 1 92 ? 19.681 3.500 -8.461 1.00 67.75 92 SER A C 1
ATOM 739 O O . SER A 1 92 ? 20.206 4.523 -8.028 1.00 67.75 92 SER A O 1
ATOM 741 N N . SER A 1 93 ? 18.491 3.509 -9.073 1.00 66.69 93 SER A N 1
ATOM 742 C CA . SER A 1 93 ? 17.679 4.722 -9.246 1.00 66.69 93 SER A CA 1
ATOM 743 C C . SER A 1 93 ? 17.392 5.427 -7.929 1.00 66.69 93 SER A C 1
ATOM 745 O O . SER A 1 93 ? 17.471 6.648 -7.829 1.00 66.69 93 SER A O 1
ATOM 747 N N . LEU A 1 94 ? 16.972 4.652 -6.937 1.00 65.62 94 LEU A N 1
ATOM 748 C CA . LEU A 1 94 ? 16.462 5.167 -5.673 1.00 65.62 94 LEU A CA 1
ATOM 749 C C . LEU A 1 94 ? 17.569 5.784 -4.828 1.00 65.62 94 LEU A C 1
ATOM 751 O O . LEU A 1 94 ? 17.368 6.838 -4.229 1.00 65.62 94 LEU A O 1
ATOM 755 N N . VAL A 1 95 ? 18.757 5.176 -4.848 1.00 65.00 95 VAL A N 1
ATOM 756 C CA . VAL A 1 95 ? 19.953 5.752 -4.224 1.00 65.00 95 VAL A CA 1
ATOM 757 C C . VAL A 1 95 ? 20.258 7.113 -4.848 1.00 65.00 95 VAL A C 1
ATOM 759 O O . VAL A 1 95 ? 20.396 8.093 -4.121 1.00 65.00 95 VAL A O 1
ATOM 762 N N . THR A 1 96 ? 20.253 7.225 -6.180 1.00 62.00 96 THR A N 1
ATOM 763 C CA . THR A 1 96 ? 20.529 8.510 -6.842 1.00 62.00 96 THR A CA 1
ATOM 764 C C . THR A 1 96 ? 19.417 9.546 -6.649 1.00 62.00 96 THR A C 1
ATOM 766 O O . THR A 1 96 ? 19.703 10.738 -6.565 1.00 62.00 96 THR A O 1
ATOM 769 N N . ALA A 1 97 ? 18.156 9.118 -6.536 1.00 57.22 97 ALA A N 1
ATOM 770 C CA . ALA A 1 97 ? 17.042 10.010 -6.219 1.00 57.22 97 ALA A CA 1
ATOM 771 C C . ALA A 1 97 ? 17.152 10.581 -4.793 1.00 57.22 97 ALA A C 1
ATOM 773 O O . ALA A 1 97 ? 16.887 11.761 -4.599 1.00 57.22 97 ALA A O 1
ATOM 774 N N . SER A 1 98 ? 17.613 9.784 -3.821 1.00 53.38 98 SER A N 1
ATOM 775 C CA . SER A 1 98 ? 17.774 10.210 -2.420 1.00 53.38 98 SER A CA 1
ATOM 776 C C . SER A 1 98 ? 18.900 11.233 -2.191 1.00 53.38 98 SER A C 1
ATOM 778 O O . SER A 1 98 ? 18.868 11.991 -1.223 1.00 53.38 98 SER A O 1
ATOM 780 N N . GLU A 1 99 ? 19.886 11.289 -3.092 1.00 58.94 99 GLU A N 1
ATOM 781 C CA . GLU A 1 99 ? 21.004 12.242 -3.037 1.00 58.94 99 GLU A CA 1
ATOM 782 C C . GLU A 1 99 ? 20.618 13.642 -3.555 1.00 58.94 99 GLU A C 1
ATOM 784 O O . GLU A 1 99 ? 21.264 14.639 -3.218 1.00 58.94 99 GLU A O 1
ATOM 789 N N . GLY A 1 100 ? 19.543 13.743 -4.345 1.00 51.25 100 GLY A N 1
ATOM 790 C CA . GLY A 1 100 ? 18.944 15.006 -4.763 1.00 51.25 100 GLY A CA 1
ATOM 791 C C . GLY A 1 100 ? 17.810 15.391 -3.818 1.00 51.25 100 GLY A C 1
ATOM 792 O O . GLY A 1 100 ? 16.895 14.612 -3.605 1.00 51.25 100 GLY A O 1
ATOM 793 N N . LYS A 1 101 ? 17.828 16.604 -3.258 1.00 49.69 101 LYS A N 1
ATOM 794 C CA . LYS A 1 101 ? 16.782 17.155 -2.367 1.00 49.69 101 LYS A CA 1
ATOM 795 C C . LYS A 1 101 ? 15.421 17.397 -3.069 1.00 49.69 101 LYS A C 1
ATOM 797 O O . LYS A 1 101 ? 14.859 18.480 -2.945 1.00 49.69 101 LYS A O 1
ATOM 802 N N . ALA A 1 102 ? 14.913 16.447 -3.848 1.00 45.31 102 ALA A N 1
ATOM 803 C CA . ALA A 1 102 ? 13.632 16.530 -4.541 1.00 45.31 102 ALA A CA 1
ATOM 804 C C . ALA A 1 102 ? 12.581 15.709 -3.780 1.00 45.31 102 ALA A C 1
ATOM 806 O O . ALA A 1 102 ? 12.761 14.513 -3.576 1.00 45.31 102 ALA A O 1
ATOM 807 N N . THR A 1 103 ? 11.538 16.404 -3.317 1.00 48.34 103 THR A N 1
ATOM 808 C CA . THR A 1 103 ? 10.196 15.917 -2.933 1.00 48.34 103 THR A CA 1
ATOM 809 C C . THR A 1 103 ? 10.062 14.403 -2.717 1.00 48.34 103 THR A C 1
ATOM 811 O O . THR A 1 103 ? 9.464 13.678 -3.502 1.00 48.34 103 THR A O 1
ATOM 814 N N . LEU A 1 104 ? 10.583 13.952 -1.574 1.00 53.88 104 LEU A N 1
ATOM 815 C CA . LEU A 1 104 ? 10.605 12.580 -1.047 1.00 53.88 104 LEU A CA 1
ATOM 816 C C . LEU A 1 104 ? 9.215 11.976 -0.745 1.00 53.88 104 LEU A C 1
ATOM 818 O O . LEU A 1 104 ? 9.110 11.136 0.135 1.00 53.88 104 LEU A O 1
ATOM 822 N N . THR A 1 105 ? 8.120 12.380 -1.388 1.00 66.69 105 THR A N 1
ATOM 823 C CA . THR A 1 105 ? 6.782 11.887 -1.008 1.00 66.69 105 THR A CA 1
ATOM 824 C C . THR A 1 105 ? 6.279 10.780 -1.928 1.00 66.69 105 THR A C 1
ATOM 826 O O . THR A 1 105 ? 5.804 9.757 -1.436 1.00 66.69 105 THR A O 1
ATOM 829 N N . LYS A 1 106 ? 6.403 10.918 -3.253 1.00 68.62 106 LYS A N 1
ATOM 830 C CA . LYS A 1 106 ? 5.868 9.928 -4.210 1.00 68.62 106 LYS A CA 1
ATOM 831 C C . LYS A 1 106 ? 6.765 8.699 -4.317 1.00 68.62 106 LYS A C 1
ATOM 833 O O . LYS A 1 106 ? 6.296 7.571 -4.165 1.00 68.62 106 LYS A O 1
ATOM 838 N N . GLU A 1 107 ? 8.058 8.920 -4.506 1.00 70.06 107 GLU A N 1
ATOM 839 C CA . GLU A 1 107 ? 9.084 7.884 -4.583 1.00 70.06 107 GLU A CA 1
ATOM 840 C C . GLU A 1 107 ? 9.214 7.135 -3.253 1.00 70.06 107 GLU A C 1
ATOM 842 O O . GLU A 1 107 ? 9.350 5.914 -3.252 1.00 70.06 107 GLU A O 1
ATOM 847 N N . GLN A 1 108 ? 9.091 7.832 -2.119 1.00 73.75 108 GLN A N 1
ATOM 848 C CA . GLN A 1 108 ? 9.116 7.196 -0.801 1.00 73.75 108 GLN A CA 1
ATOM 849 C C . GLN A 1 108 ? 7.891 6.312 -0.566 1.00 73.75 108 GLN A C 1
ATOM 851 O O . GLN A 1 108 ? 8.051 5.189 -0.114 1.00 73.75 108 GLN A O 1
ATOM 856 N N . ARG A 1 109 ? 6.678 6.749 -0.938 1.00 74.94 109 ARG A N 1
ATOM 857 C CA . ARG A 1 109 ? 5.470 5.906 -0.825 1.00 74.94 109 ARG A CA 1
ATOM 858 C C . ARG A 1 109 ? 5.585 4.628 -1.656 1.00 74.94 109 ARG A C 1
ATOM 860 O O . ARG A 1 109 ? 5.173 3.560 -1.210 1.00 74.94 109 ARG A O 1
ATOM 867 N N . MET A 1 110 ? 6.149 4.735 -2.859 1.00 79.94 110 MET A N 1
ATOM 868 C CA . MET A 1 110 ? 6.470 3.569 -3.684 1.00 79.94 110 MET A CA 1
ATOM 869 C C . MET A 1 110 ? 7.457 2.649 -2.960 1.00 79.94 110 MET A C 1
ATOM 871 O O . MET A 1 110 ? 7.247 1.440 -2.913 1.00 79.94 110 MET A O 1
ATOM 875 N N . MET A 1 111 ? 8.503 3.219 -2.361 1.00 77.69 111 MET A N 1
ATOM 876 C CA . MET A 1 111 ? 9.483 2.457 -1.593 1.00 77.69 111 MET A CA 1
ATOM 877 C C . MET A 1 111 ? 8.900 1.765 -0.381 1.00 77.69 111 MET A C 1
ATOM 879 O O . MET A 1 111 ? 9.223 0.607 -0.147 1.00 77.69 111 MET A O 1
ATOM 883 N N . ASP A 1 112 ? 8.023 2.431 0.352 1.00 82.75 112 ASP A N 1
ATOM 884 C CA . ASP A 1 112 ? 7.377 1.847 1.516 1.00 82.75 112 ASP A CA 1
ATOM 885 C C . ASP A 1 112 ? 6.532 0.631 1.109 1.00 82.75 112 ASP A C 1
ATOM 887 O O . ASP A 1 112 ? 6.572 -0.387 1.794 1.00 82.75 112 ASP A O 1
ATOM 891 N N . MET A 1 113 ? 5.839 0.686 -0.039 1.00 86.38 113 MET A N 1
ATOM 892 C CA . MET A 1 113 ? 5.092 -0.462 -0.577 1.00 86.38 113 MET A CA 1
ATOM 893 C C . MET A 1 113 ? 5.996 -1.610 -1.032 1.00 86.38 113 MET A C 1
ATOM 895 O O . MET A 1 113 ? 5.675 -2.766 -0.778 1.00 86.38 113 MET A O 1
ATOM 899 N N . LEU A 1 114 ? 7.128 -1.309 -1.671 1.00 85.69 114 LEU A N 1
ATOM 900 C CA . LEU A 1 114 ? 8.090 -2.334 -2.087 1.00 85.69 114 LEU A CA 1
ATOM 901 C C . LEU A 1 114 ? 8.792 -2.976 -0.900 1.00 85.69 114 LEU A C 1
ATOM 903 O O . LEU A 1 114 ? 8.974 -4.181 -0.857 1.00 85.69 114 LEU A O 1
ATOM 907 N N . VAL A 1 115 ? 9.200 -2.185 0.086 1.00 85.94 115 VAL A N 1
ATOM 908 C CA . VAL A 1 115 ? 9.804 -2.720 1.306 1.00 85.94 115 VAL A CA 1
ATOM 909 C C . VAL A 1 115 ? 8.777 -3.572 2.049 1.00 85.94 115 VAL A C 1
ATOM 911 O O . VAL A 1 115 ? 9.101 -4.675 2.476 1.00 85.94 115 VAL A O 1
ATOM 914 N N . ALA A 1 116 ? 7.527 -3.112 2.129 1.00 89.88 116 ALA A N 1
ATOM 915 C CA . ALA A 1 116 ? 6.432 -3.885 2.695 1.00 89.88 116 ALA A CA 1
ATOM 916 C C . ALA A 1 116 ? 6.149 -5.192 1.945 1.00 89.88 116 ALA A C 1
ATOM 918 O O . ALA A 1 116 ? 5.556 -6.072 2.546 1.00 89.88 116 ALA A O 1
ATOM 919 N N . SER A 1 117 ? 6.531 -5.358 0.672 1.00 90.50 117 SER A N 1
ATOM 920 C CA . SER A 1 117 ? 6.310 -6.628 -0.040 1.00 90.50 117 SER A CA 1
ATOM 921 C C . SER A 1 117 ? 7.364 -7.692 0.263 1.00 90.50 117 SER A C 1
ATOM 923 O O . SER A 1 117 ? 7.183 -8.829 -0.143 1.00 90.50 117 SER A O 1
ATOM 925 N N . TYR A 1 118 ? 8.458 -7.335 0.946 1.00 88.62 118 TYR A N 1
ATOM 926 C CA . TYR A 1 118 ? 9.528 -8.264 1.346 1.00 88.62 118 TYR A CA 1
ATOM 927 C C . TYR A 1 118 ? 9.720 -8.354 2.862 1.00 88.62 118 TYR A C 1
ATOM 929 O O . TYR A 1 118 ? 10.559 -9.120 3.339 1.00 88.62 118 TYR A O 1
ATOM 937 N N . ASP A 1 119 ? 9.003 -7.530 3.621 1.00 89.38 119 ASP A N 1
ATOM 938 C CA . ASP A 1 119 ? 9.142 -7.418 5.063 1.00 89.38 119 ASP A CA 1
ATOM 939 C C . ASP A 1 119 ? 7.756 -7.315 5.709 1.00 89.38 119 ASP A C 1
ATOM 941 O O . ASP A 1 119 ? 7.051 -6.305 5.600 1.00 89.38 119 ASP A O 1
ATOM 945 N N . TYR A 1 120 ? 7.392 -8.381 6.422 1.00 93.50 120 TYR A N 1
ATOM 946 C CA . TYR A 1 120 ? 6.133 -8.495 7.147 1.00 93.50 120 TYR A CA 1
ATOM 947 C C . TYR A 1 120 ? 5.927 -7.378 8.181 1.00 93.50 120 TYR A C 1
ATOM 949 O O . TYR A 1 120 ? 4.823 -6.845 8.307 1.00 93.50 120 TYR A O 1
ATOM 957 N N . GLU A 1 121 ? 6.965 -6.973 8.916 1.00 93.06 121 GLU A N 1
ATOM 958 C CA . GLU A 1 121 ? 6.827 -5.910 9.918 1.00 93.06 121 GLU A CA 1
ATOM 959 C C . GLU A 1 121 ? 6.521 -4.571 9.244 1.00 93.06 121 GLU A C 1
ATOM 961 O O . GLU A 1 121 ? 5.709 -3.778 9.731 1.00 93.06 121 GLU A O 1
ATOM 966 N N . LYS A 1 122 ? 7.130 -4.331 8.080 1.00 91.62 122 LYS A N 1
ATOM 967 C CA . LYS A 1 122 ? 6.887 -3.130 7.272 1.00 91.62 122 LYS A CA 1
ATOM 968 C C . LYS A 1 122 ? 5.506 -3.146 6.636 1.00 91.62 122 LYS A C 1
ATOM 970 O O . LYS A 1 122 ? 4.857 -2.101 6.603 1.00 91.62 122 LYS A O 1
ATOM 975 N N . PHE A 1 123 ? 5.017 -4.312 6.225 1.00 95.00 123 PHE A N 1
ATOM 976 C CA . PHE A 1 123 ? 3.630 -4.497 5.814 1.00 95.00 123 PHE A CA 1
ATOM 977 C C . PHE A 1 123 ? 2.640 -4.160 6.930 1.00 95.00 123 PHE A C 1
ATOM 979 O O . PHE A 1 123 ? 1.739 -3.345 6.725 1.00 95.00 123 PHE A O 1
ATOM 986 N N . VAL A 1 124 ? 2.821 -4.723 8.128 1.00 94.19 124 VAL A N 1
ATOM 987 C CA . VAL A 1 124 ? 1.945 -4.436 9.276 1.00 94.19 124 VAL A CA 1
ATOM 988 C C . VAL A 1 124 ? 1.975 -2.946 9.610 1.00 94.19 124 VAL A C 1
ATOM 990 O O . VAL A 1 124 ? 0.927 -2.338 9.831 1.00 94.19 124 VAL A O 1
ATOM 993 N N . LEU A 1 125 ? 3.157 -2.323 9.592 1.00 92.25 125 LEU A N 1
ATOM 994 C CA . LEU A 1 125 ? 3.297 -0.885 9.803 1.00 92.25 125 LEU A CA 1
ATOM 995 C C . LEU A 1 125 ? 2.532 -0.073 8.745 1.00 92.25 125 LEU A C 1
ATOM 997 O O . LEU A 1 125 ? 1.786 0.841 9.103 1.00 92.25 125 LEU A O 1
ATOM 1001 N N . LEU A 1 126 ? 2.669 -0.422 7.463 1.00 92.25 126 LEU A N 1
ATOM 1002 C CA . LEU A 1 126 ? 1.941 0.205 6.359 1.00 92.25 126 LEU A CA 1
ATOM 1003 C C . LEU A 1 126 ? 0.422 0.087 6.550 1.00 92.25 126 LEU A C 1
ATOM 1005 O O . LEU A 1 126 ? -0.298 1.076 6.388 1.00 92.25 126 LEU A O 1
ATOM 1009 N N . MET A 1 127 ? -0.066 -1.092 6.938 1.00 94.19 127 MET A N 1
ATOM 1010 C CA . MET A 1 127 ? -1.487 -1.333 7.191 1.00 94.19 127 MET A CA 1
ATOM 1011 C C . MET A 1 127 ? -2.008 -0.532 8.383 1.00 94.19 127 MET A C 1
ATOM 1013 O O . MET A 1 127 ? -3.052 0.110 8.272 1.00 94.19 127 MET A O 1
ATOM 1017 N N . LYS A 1 128 ? -1.252 -0.467 9.487 1.00 92.19 128 LYS A N 1
ATOM 1018 C CA . LYS A 1 128 ? -1.597 0.365 10.651 1.00 92.19 128 LYS A CA 1
ATOM 1019 C C . LYS A 1 128 ? -1.637 1.857 10.296 1.00 92.19 128 LYS A C 1
ATOM 1021 O O . LYS A 1 128 ? -2.544 2.563 10.736 1.00 92.19 128 LYS A O 1
ATOM 1026 N N . ILE A 1 129 ? -0.705 2.348 9.473 1.00 90.56 129 ILE A N 1
ATOM 1027 C CA . ILE A 1 129 ? -0.720 3.736 8.977 1.00 90.56 129 ILE A CA 1
ATOM 1028 C C . ILE A 1 129 ? -1.974 3.990 8.131 1.00 90.56 129 ILE A C 1
ATOM 1030 O O . ILE A 1 129 ? -2.697 4.954 8.379 1.00 90.56 129 ILE A O 1
ATOM 1034 N N . LYS A 1 130 ? -2.277 3.110 7.168 1.00 90.38 130 LYS A N 1
ATOM 1035 C CA . LYS A 1 130 ? -3.476 3.233 6.324 1.00 90.38 130 LYS A CA 1
ATOM 1036 C C . LYS A 1 130 ? -4.768 3.186 7.144 1.00 90.38 130 LYS A C 1
ATOM 1038 O O . LYS A 1 130 ? -5.664 3.990 6.895 1.00 90.38 130 LYS A O 1
ATOM 1043 N N . ALA A 1 131 ? -4.852 2.304 8.138 1.00 91.81 131 ALA A N 1
ATOM 1044 C CA . ALA A 1 131 ? -5.991 2.212 9.048 1.00 91.81 131 ALA A CA 1
ATOM 1045 C C . ALA A 1 131 ? -6.172 3.495 9.868 1.00 91.81 131 ALA A C 1
ATOM 1047 O O . ALA A 1 131 ? -7.283 4.022 9.935 1.00 91.81 131 ALA A O 1
ATOM 1048 N N . ARG A 1 132 ? -5.082 4.058 10.410 1.00 90.56 132 ARG A N 1
ATOM 1049 C CA . ARG A 1 132 ? -5.114 5.341 11.128 1.00 90.56 132 ARG A CA 1
ATOM 1050 C C . ARG A 1 132 ? -5.617 6.477 10.242 1.00 90.56 132 ARG A C 1
ATOM 1052 O O . ARG A 1 132 ? -6.501 7.218 10.661 1.00 90.56 132 ARG A O 1
ATOM 1059 N N . ASN A 1 133 ? -5.097 6.587 9.021 1.00 88.31 133 ASN A N 1
ATOM 1060 C CA . ASN A 1 133 ? -5.506 7.631 8.081 1.00 88.31 133 ASN A CA 1
ATOM 1061 C C . ASN A 1 133 ? -6.986 7.487 7.702 1.00 88.31 133 ASN A C 1
ATOM 1063 O O . ASN A 1 133 ? -7.719 8.471 7.670 1.00 88.31 133 ASN A O 1
ATOM 1067 N N . ARG A 1 134 ? -7.457 6.256 7.469 1.00 89.75 134 ARG A N 1
ATOM 1068 C CA . ARG A 1 134 ? -8.874 5.986 7.193 1.00 89.75 134 ARG A CA 1
ATOM 1069 C C . ARG A 1 134 ? -9.764 6.404 8.363 1.00 89.75 134 ARG A C 1
ATOM 1071 O O . ARG A 1 134 ? -10.787 7.044 8.148 1.00 89.75 134 ARG A O 1
ATOM 1078 N N . LEU A 1 135 ? -9.365 6.072 9.587 1.00 89.06 135 LEU A N 1
ATOM 1079 C CA . LEU A 1 135 ? -10.091 6.444 10.797 1.00 89.06 135 LEU A CA 1
ATOM 1080 C C . LEU A 1 135 ? -10.125 7.964 11.006 1.00 89.06 135 LEU A C 1
ATOM 1082 O O . LEU A 1 135 ? -11.162 8.511 11.373 1.00 89.06 135 LEU A O 1
ATOM 1086 N N . GLN A 1 136 ? -9.013 8.652 10.742 1.00 88.44 136 GLN A N 1
ATOM 1087 C CA . GLN A 1 136 ? -8.949 10.109 10.799 1.00 88.44 136 GLN A CA 1
ATOM 1088 C C . GLN A 1 136 ? -9.949 10.748 9.824 1.00 88.44 136 GLN A C 1
ATOM 1090 O O . GLN A 1 136 ? -10.767 11.558 10.258 1.00 88.44 136 GLN A O 1
ATOM 1095 N N . LYS A 1 137 ? -9.969 10.300 8.561 1.00 87.50 137 LYS A N 1
ATOM 1096 C CA . LYS A 1 137 ? -10.918 10.787 7.545 1.00 87.50 137 LYS A CA 1
ATOM 1097 C C . LYS A 1 137 ? -12.378 10.531 7.917 1.00 87.50 137 LYS A C 1
ATOM 1099 O O . LYS A 1 137 ? -13.238 11.369 7.664 1.00 87.50 137 LYS A O 1
ATOM 1104 N N . LEU A 1 138 ? -12.679 9.378 8.520 1.00 86.81 138 LEU A N 1
ATOM 1105 C CA . LEU A 1 138 ? -14.031 9.080 9.006 1.00 86.81 138 LEU A CA 1
ATOM 1106 C C . LEU A 1 138 ? -14.461 10.070 10.096 1.00 86.81 138 LEU A C 1
ATOM 1108 O O . LEU A 1 138 ? -15.544 10.640 10.004 1.00 86.81 138 LEU A O 1
ATOM 1112 N N . ARG A 1 139 ? -13.584 10.339 11.071 1.00 87.69 139 ARG A N 1
ATOM 1113 C CA . ARG A 1 139 ? -13.849 11.296 12.158 1.00 87.69 139 ARG A CA 1
ATOM 1114 C C . ARG A 1 139 ? -13.983 12.733 11.654 1.00 87.69 139 ARG A C 1
ATOM 1116 O O . ARG A 1 139 ? -14.768 13.499 12.200 1.00 87.69 139 ARG A O 1
ATOM 1123 N N . GLU A 1 140 ? -13.215 13.122 10.642 1.00 89.19 140 GLU A N 1
ATOM 1124 C CA . GLU A 1 140 ? -13.319 14.449 10.024 1.00 89.19 140 GLU A CA 1
ATOM 1125 C C . GLU A 1 140 ? -14.669 14.638 9.326 1.00 89.19 140 GLU A C 1
ATOM 1127 O O . GLU A 1 140 ? -15.350 15.625 9.602 1.00 89.19 140 GLU A O 1
ATOM 1132 N N . ARG A 1 141 ? -15.122 13.648 8.546 1.00 86.62 141 ARG A N 1
ATOM 1133 C CA . ARG A 1 141 ? -16.450 13.674 7.905 1.00 86.62 141 ARG A CA 1
ATOM 1134 C C . ARG A 1 141 ? -17.603 13.690 8.898 1.00 86.62 141 ARG A C 1
ATOM 1136 O O . ARG A 1 141 ? -18.637 14.292 8.631 1.00 86.62 141 ARG A O 1
ATOM 1143 N N . GLU A 1 142 ? -17.464 13.006 10.029 1.00 86.19 142 GLU A N 1
ATOM 1144 C CA . GLU A 1 142 ? -18.473 13.057 11.091 1.00 86.19 142 GLU A CA 1
ATOM 1145 C C . GLU A 1 142 ? -18.595 14.467 11.676 1.00 86.19 142 GLU A C 1
ATOM 1147 O O . GLU A 1 142 ? -19.708 14.978 11.789 1.00 86.19 142 GLU A O 1
ATOM 1152 N N . ARG A 1 143 ? -17.468 15.136 11.953 1.00 86.06 143 ARG A N 1
ATOM 1153 C CA . ARG A 1 143 ? -17.464 16.523 12.449 1.00 86.06 143 ARG A CA 1
ATOM 1154 C C . ARG A 1 143 ? -18.027 17.512 11.433 1.00 86.06 143 ARG A C 1
ATOM 1156 O O . ARG A 1 143 ? -18.692 18.463 11.823 1.00 86.06 143 ARG A O 1
ATOM 1163 N N . GLU A 1 144 ? -17.746 17.316 10.149 1.00 88.38 144 GLU A N 1
ATOM 1164 C CA . GLU A 1 144 ? -18.288 18.154 9.075 1.00 88.38 144 GLU A CA 1
ATOM 1165 C C . GLU A 1 144 ? -19.818 18.049 9.010 1.00 88.38 144 GLU A C 1
ATOM 1167 O O . GLU A 1 144 ? -20.511 19.061 9.090 1.00 88.38 144 GLU A O 1
ATOM 1172 N N . ARG A 1 145 ? -20.355 16.824 9.038 1.00 85.31 145 ARG A N 1
ATOM 1173 C CA . ARG A 1 145 ? -21.807 16.578 9.096 1.00 85.31 145 ARG A CA 1
ATOM 1174 C C . ARG A 1 145 ? -22.466 17.145 10.354 1.00 85.31 145 ARG A C 1
ATOM 1176 O O . ARG A 1 145 ? -23.638 17.518 10.319 1.00 85.31 145 ARG A O 1
ATOM 1183 N N . GLU A 1 146 ? -21.764 17.160 11.486 1.00 84.81 146 GLU A N 1
ATOM 1184 C CA . GLU A 1 146 ? -22.260 17.797 12.712 1.00 84.81 146 GLU A CA 1
ATOM 1185 C C . GLU A 1 146 ? -22.368 19.317 12.552 1.00 84.81 146 GLU A C 1
ATOM 1187 O O . GLU A 1 146 ? -23.409 19.877 12.894 1.00 84.81 146 GLU A O 1
ATOM 1192 N N . ARG A 1 147 ? -21.365 19.968 11.948 1.00 85.12 147 ARG A N 1
ATOM 1193 C CA . ARG A 1 147 ? -21.393 21.413 11.662 1.00 85.12 147 ARG A CA 1
ATOM 1194 C C . ARG A 1 147 ? -22.528 21.789 10.715 1.00 85.12 147 ARG A C 1
ATOM 1196 O O . ARG A 1 147 ? -23.301 22.687 11.031 1.00 85.12 147 ARG A O 1
ATOM 1203 N N . GLU A 1 148 ? -22.703 21.050 9.620 1.00 85.25 148 GLU A N 1
ATOM 1204 C CA . GLU A 1 148 ? -23.800 21.281 8.666 1.00 85.25 148 GLU A CA 1
ATOM 1205 C C . GLU A 1 148 ? -25.184 21.179 9.336 1.00 85.25 148 GLU A C 1
ATOM 1207 O O . GLU A 1 148 ? -26.103 21.949 9.040 1.00 85.25 148 GLU A O 1
ATOM 1212 N N . ARG A 1 149 ? -25.348 20.244 10.285 1.00 79.88 149 ARG A N 1
ATOM 1213 C CA . ARG A 1 149 ? -26.590 20.085 11.060 1.00 79.88 149 ARG A CA 1
ATOM 1214 C C . ARG A 1 149 ? -26.820 21.209 12.065 1.00 79.88 149 ARG A C 1
ATOM 1216 O O . ARG A 1 149 ? -27.976 21.529 12.337 1.00 79.88 149 ARG A O 1
ATOM 1223 N N . GLU A 1 150 ? -25.765 21.758 12.657 1.00 74.25 150 GLU A N 1
ATOM 1224 C CA . GLU A 1 150 ? -25.859 22.892 13.580 1.00 74.25 150 GLU A CA 1
ATOM 1225 C C . GLU A 1 150 ? -26.178 24.194 12.835 1.00 74.25 150 GLU A C 1
ATOM 1227 O O . GLU A 1 150 ? -27.057 24.939 13.270 1.00 74.25 150 GLU A O 1
ATOM 1232 N N . GLU A 1 151 ? -25.570 24.419 11.669 1.00 73.31 151 GLU A N 1
ATOM 1233 C CA . GLU A 1 151 ? -25.864 25.565 10.800 1.00 73.31 151 GLU A CA 1
ATOM 1234 C C . GLU A 1 151 ? -27.300 25.516 10.253 1.00 73.31 151 GLU A C 1
ATOM 1236 O O . GLU A 1 151 ? -28.013 26.520 10.273 1.00 73.31 151 GLU A O 1
ATOM 1241 N N . SER A 1 152 ? -27.785 24.326 9.882 1.00 69.56 152 SER A N 1
ATOM 1242 C CA . SER A 1 152 ? -29.164 24.130 9.406 1.00 69.56 152 SER A CA 1
ATOM 1243 C C . SER A 1 152 ? -30.234 24.322 10.492 1.00 69.56 152 SER A C 1
ATOM 1245 O O . SER A 1 152 ? -31.412 24.459 10.174 1.00 69.56 152 SER A O 1
ATOM 1247 N N . LYS A 1 153 ? -29.862 24.327 11.780 1.00 62.06 153 LYS A N 1
ATOM 1248 C CA . LYS A 1 153 ? -30.789 24.560 12.904 1.00 62.06 153 LYS A CA 1
ATOM 1249 C C . LYS A 1 153 ? -30.920 26.032 13.301 1.00 62.06 153 LYS A C 1
ATOM 1251 O O . LYS A 1 153 ? -31.760 26.337 14.143 1.00 62.06 153 LYS A O 1
ATOM 1256 N N . HIS A 1 154 ? -30.118 26.932 12.730 1.00 53.56 154 HIS A N 1
ATOM 1257 C CA . HIS A 1 154 ? -30.118 28.357 13.087 1.00 53.56 154 HIS A CA 1
ATOM 1258 C C . HIS A 1 154 ? -30.877 29.254 12.089 1.00 53.56 154 HIS A C 1
ATOM 1260 O O . HIS A 1 154 ? -30.864 30.474 12.224 1.00 53.56 154 HIS A O 1
ATOM 1266 N N . VAL A 1 155 ? -31.573 28.663 11.109 1.00 53.94 155 VAL A N 1
ATOM 1267 C CA . VAL A 1 155 ? -32.434 29.368 10.145 1.00 53.94 155 VAL A CA 1
ATOM 1268 C C . VAL A 1 155 ? -33.880 28.932 10.379 1.00 53.94 155 VAL A C 1
A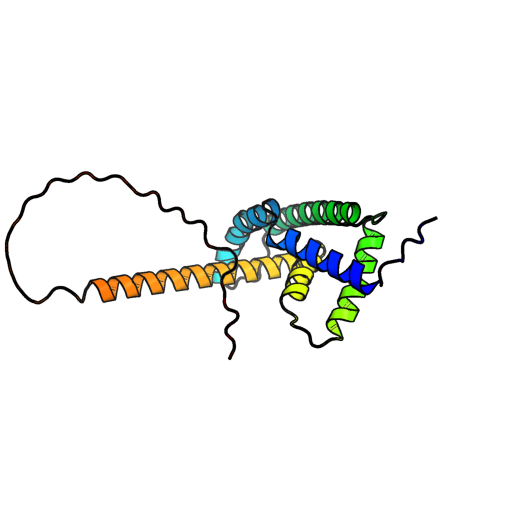TOM 1270 O O . VAL A 1 155 ? -34.374 28.018 9.726 1.00 53.94 155 VAL A O 1
ATOM 1273 N N . GLY A 1 156 ? -34.549 29.518 11.369 1.00 54.84 156 GLY A N 1
ATOM 1274 C CA . GLY A 1 156 ? -35.940 29.163 11.649 1.00 54.84 156 GLY A CA 1
ATOM 1275 C C . GLY A 1 156 ? -36.473 29.694 12.968 1.00 54.84 156 GLY A C 1
ATOM 1276 O O . GLY A 1 156 ? -37.024 28.919 13.740 1.00 54.84 156 GLY A O 1
ATOM 1277 N N . ASP A 1 157 ? -36.282 30.984 13.231 1.00 55.72 157 ASP A N 1
ATOM 1278 C CA . ASP A 1 157 ? -37.093 31.702 14.217 1.00 55.72 157 ASP A CA 1
ATOM 1279 C C . ASP A 1 157 ? -37.202 33.167 13.769 1.00 55.72 157 ASP A C 1
ATOM 1281 O O . ASP A 1 157 ? -36.538 34.039 14.310 1.00 55.72 157 ASP A O 1
ATOM 1285 N N . ASP A 1 158 ? -37.921 33.389 12.664 1.00 53.25 158 ASP A N 1
ATOM 1286 C CA . ASP A 1 158 ? -38.613 34.651 12.366 1.00 53.25 158 ASP A CA 1
ATOM 1287 C C . ASP A 1 158 ? -39.655 34.406 11.249 1.00 53.25 158 ASP A C 1
ATOM 1289 O O . ASP A 1 158 ? -39.340 34.351 10.064 1.00 53.25 158 ASP A O 1
ATOM 1293 N N . GLU A 1 159 ? -40.881 34.167 11.723 1.00 54.00 159 GLU A N 1
ATOM 1294 C CA . GLU A 1 159 ? -42.187 34.639 11.230 1.00 54.00 159 GLU A CA 1
ATOM 1295 C C . GLU A 1 159 ? -42.677 34.379 9.781 1.00 54.00 159 GLU A C 1
ATOM 1297 O O . GLU A 1 159 ? -42.138 34.879 8.801 1.00 54.00 159 GLU A O 1
ATOM 1302 N N . ASP A 1 160 ? -43.836 33.701 9.749 1.00 56.56 160 ASP A N 1
ATOM 1303 C CA . ASP A 1 160 ? -45.041 33.944 8.930 1.00 56.56 160 ASP A CA 1
ATOM 1304 C C . ASP A 1 160 ? -44.988 33.864 7.385 1.00 56.56 160 ASP A C 1
ATOM 1306 O O . ASP A 1 160 ? -44.321 34.633 6.699 1.00 56.56 160 ASP A O 1
ATOM 1310 N N . ASP A 1 161 ? -45.852 32.985 6.857 1.00 53.50 161 ASP A N 1
ATOM 1311 C CA . ASP A 1 161 ? -46.993 33.308 5.973 1.00 53.50 161 ASP A CA 1
ATOM 1312 C C . ASP A 1 161 ? -47.199 32.373 4.751 1.00 53.50 161 ASP A C 1
ATOM 1314 O O . ASP A 1 161 ? -46.320 32.147 3.922 1.00 53.50 161 ASP A O 1
ATOM 1318 N N . GLU A 1 162 ? -48.443 31.891 4.688 1.00 53.91 162 GLU A N 1
ATOM 1319 C CA . GLU A 1 162 ? -49.249 31.305 3.602 1.00 53.91 162 GLU A CA 1
ATOM 1320 C C . GLU A 1 162 ? -48.916 29.958 2.914 1.00 53.91 162 GLU A C 1
ATOM 1322 O O . GLU A 1 162 ? -47.853 29.678 2.362 1.00 53.91 162 GLU A O 1
ATOM 1327 N N . GLU A 1 163 ? -49.971 29.133 2.913 1.00 54.38 163 GLU A N 1
ATOM 1328 C CA . GLU A 1 163 ? -50.170 27.850 2.244 1.00 54.38 163 GLU A CA 1
ATOM 1329 C C . GLU A 1 163 ? -50.123 27.966 0.708 1.00 54.38 163 GLU A C 1
ATOM 1331 O O . GLU A 1 163 ? -50.901 28.710 0.116 1.00 54.38 163 GLU A O 1
ATOM 1336 N N . GLU A 1 164 ? -49.349 27.110 0.036 1.00 55.56 164 GLU A N 1
ATOM 1337 C CA . GLU A 1 164 ? -49.724 26.612 -1.295 1.00 55.56 164 GLU A CA 1
ATOM 1338 C C . GLU A 1 164 ? -49.385 25.119 -1.421 1.00 55.56 164 GLU A C 1
ATOM 1340 O O . GLU A 1 164 ? -48.228 24.696 -1.364 1.00 55.56 164 GLU A O 1
ATOM 1345 N N . GLU A 1 165 ? -50.432 24.310 -1.604 1.00 57.38 165 GLU A N 1
ATOM 1346 C CA . GLU A 1 165 ? -50.342 22.912 -2.015 1.00 57.38 165 GLU A CA 1
ATOM 1347 C C . GLU A 1 165 ? -49.611 22.791 -3.358 1.00 57.38 165 GLU A C 1
ATOM 1349 O O . GLU A 1 165 ? -50.036 23.364 -4.367 1.00 57.38 165 GLU A O 1
ATOM 1354 N N . LYS A 1 166 ? -48.584 21.935 -3.424 1.00 50.84 166 LYS A N 1
ATOM 1355 C CA . LYS A 1 166 ? -48.232 21.286 -4.689 1.00 50.84 166 LYS A CA 1
ATOM 1356 C C . LYS A 1 166 ? -47.631 19.897 -4.509 1.00 50.84 166 LYS A C 1
ATOM 1358 O O . LYS A 1 166 ? -46.499 19.727 -4.067 1.00 50.84 166 LYS A O 1
ATOM 1363 N N . ASP A 1 167 ? -48.427 18.923 -4.940 1.00 48.12 167 ASP A N 1
ATOM 1364 C CA . ASP A 1 167 ? -48.027 17.579 -5.346 1.00 48.12 167 ASP A CA 1
ATOM 1365 C C . ASP A 1 167 ? -46.809 17.598 -6.282 1.00 48.12 167 ASP A C 1
ATOM 1367 O O . ASP A 1 167 ? -46.761 18.368 -7.247 1.00 48.12 167 ASP A O 1
ATOM 1371 N N . GLY A 1 168 ? -45.857 16.686 -6.061 1.00 45.97 168 GLY A N 1
ATOM 1372 C CA . GLY A 1 168 ? -44.721 16.542 -6.970 1.00 45.97 168 GLY A CA 1
ATOM 1373 C C . GLY A 1 168 ? -43.675 15.505 -6.579 1.00 45.97 168 GLY A C 1
ATOM 1374 O O . GLY A 1 168 ? -42.573 15.875 -6.208 1.00 45.97 168 GLY A O 1
ATOM 1375 N N . VAL A 1 169 ? -44.045 14.227 -6.702 1.00 47.91 169 VAL A N 1
ATOM 1376 C CA . VAL A 1 169 ? -43.227 13.084 -7.168 1.00 47.91 169 VAL A CA 1
ATOM 1377 C C . VAL A 1 169 ? -41.748 13.061 -6.752 1.00 47.91 169 VAL A C 1
ATOM 1379 O O . VAL A 1 169 ? -40.896 13.733 -7.329 1.00 47.91 169 VAL A O 1
ATOM 1382 N N . GLY A 1 170 ? -41.441 12.159 -5.819 1.00 52.19 170 GLY A N 1
ATOM 1383 C CA . GLY A 1 170 ? -40.082 11.711 -5.558 1.00 52.19 170 GLY A CA 1
ATOM 1384 C C . GLY A 1 170 ? -39.566 10.783 -6.657 1.00 52.19 170 GLY A C 1
ATOM 1385 O O . GLY A 1 170 ? -40.221 9.804 -7.006 1.00 52.19 170 GLY A O 1
ATOM 1386 N N . GLU A 1 171 ? -38.352 11.052 -7.122 1.00 47.75 171 GLU A N 1
ATOM 1387 C CA . GLU A 1 171 ? -37.457 10.040 -7.674 1.00 47.75 171 GLU A CA 1
ATOM 1388 C C . GLU A 1 171 ? -36.086 10.216 -7.023 1.00 47.75 171 GLU A C 1
ATOM 1390 O O . GLU A 1 171 ? -35.496 11.299 -7.029 1.00 47.75 171 GLU A O 1
ATOM 1395 N N . GLY A 1 172 ? -35.641 9.135 -6.380 1.00 50.94 172 GLY A N 1
ATOM 1396 C CA . GLY A 1 172 ? -34.371 9.040 -5.684 1.00 50.94 172 GLY A CA 1
ATOM 1397 C C . GLY A 1 172 ? -33.211 9.272 -6.638 1.00 50.94 172 GLY A C 1
ATOM 1398 O O . GLY A 1 172 ? -33.065 8.575 -7.640 1.00 50.94 172 GLY A O 1
ATOM 1399 N N . LYS A 1 173 ? -32.369 10.245 -6.294 1.00 44.84 173 LYS A N 1
ATOM 1400 C CA . LYS A 1 173 ? -31.001 10.292 -6.789 1.00 44.84 173 LYS A CA 1
ATOM 1401 C C . LYS A 1 173 ? -30.180 9.333 -5.944 1.00 44.84 173 LYS A C 1
ATOM 1403 O O . LYS A 1 173 ? -30.060 9.496 -4.736 1.00 44.84 173 LYS A O 1
ATOM 1408 N N . GLU A 1 174 ? -29.693 8.304 -6.611 1.00 50.72 174 GLU A N 1
ATOM 1409 C CA . GLU A 1 174 ? -28.653 7.419 -6.125 1.00 50.72 174 GLU A CA 1
ATOM 1410 C C . GLU A 1 174 ? -27.371 8.257 -6.025 1.00 50.72 174 GLU A C 1
ATOM 1412 O O . GLU A 1 174 ? -26.905 8.809 -7.023 1.00 50.72 174 GLU A O 1
ATOM 1417 N N . ASP A 1 175 ? -26.863 8.428 -4.804 1.00 45.22 175 ASP A N 1
ATOM 1418 C CA . ASP A 1 175 ? -25.600 9.111 -4.549 1.00 45.22 175 ASP A CA 1
ATOM 1419 C C . ASP A 1 175 ? -24.447 8.270 -5.112 1.00 45.22 175 ASP A C 1
ATOM 1421 O O . ASP A 1 175 ? -24.059 7.237 -4.560 1.00 45.22 175 ASP A O 1
ATOM 1425 N N . ASP A 1 176 ? -23.900 8.738 -6.228 1.00 47.03 176 ASP A N 1
ATOM 1426 C CA . ASP A 1 176 ? -22.666 8.258 -6.837 1.00 47.03 176 ASP A CA 1
ATOM 1427 C C . ASP A 1 176 ? -21.476 8.769 -6.002 1.00 47.03 176 ASP A C 1
ATOM 1429 O O . ASP A 1 176 ? -20.867 9.800 -6.285 1.00 47.03 176 ASP A O 1
ATOM 1433 N N . VAL A 1 177 ? -21.172 8.090 -4.892 1.00 50.00 177 VAL A N 1
ATOM 1434 C CA . VAL A 1 177 ? -19.953 8.336 -4.101 1.00 50.00 177 VAL A CA 1
ATOM 1435 C C . VAL A 1 177 ? -18.791 7.578 -4.731 1.00 50.00 177 VAL A C 1
ATOM 1437 O O . VAL A 1 177 ? -18.416 6.489 -4.296 1.00 50.00 177 VAL A O 1
ATOM 1440 N N . ASN A 1 178 ? -18.197 8.180 -5.758 1.00 45.66 178 ASN A N 1
ATOM 1441 C CA . ASN A 1 178 ? -16.929 7.730 -6.319 1.00 45.66 178 ASN A CA 1
ATOM 1442 C C . ASN A 1 178 ? -15.944 8.897 -6.505 1.00 45.66 178 ASN A C 1
ATOM 1444 O O . ASN A 1 178 ? -15.414 9.107 -7.587 1.00 45.66 178 ASN A O 1
ATOM 1448 N N . GLU A 1 179 ? -15.664 9.637 -5.430 1.00 49.75 179 GLU A N 1
ATOM 1449 C CA . GLU A 1 179 ? -14.559 10.608 -5.366 1.00 49.75 179 GLU A CA 1
ATOM 1450 C C . GLU A 1 179 ? -13.837 10.498 -4.026 1.00 49.75 179 GLU A C 1
ATOM 1452 O O . GLU A 1 179 ? -14.012 11.310 -3.126 1.00 49.75 179 GLU A O 1
ATOM 1457 N N . MET A 1 180 ? -13.056 9.436 -3.828 1.00 47.09 180 MET A N 1
ATOM 1458 C CA . MET A 1 180 ? -12.212 9.337 -2.632 1.00 47.09 180 MET A CA 1
ATOM 1459 C C . MET A 1 180 ? -10.938 8.555 -2.893 1.00 47.09 180 MET A C 1
ATOM 1461 O O . MET A 1 180 ? -10.624 7.623 -2.161 1.00 47.09 180 MET A O 1
ATOM 1465 N N . PHE A 1 181 ? -10.177 8.915 -3.914 1.00 55.56 181 PHE A N 1
ATOM 1466 C CA . PHE A 1 181 ? -8.765 8.564 -3.916 1.00 55.56 181 PHE A CA 1
ATOM 1467 C C . PHE A 1 181 ? -8.011 9.679 -4.629 1.00 55.56 181 PHE A C 1
ATOM 1469 O O . PHE A 1 181 ? -8.061 9.766 -5.849 1.00 55.56 181 PHE A O 1
ATOM 1476 N N . LEU A 1 182 ? -7.280 10.459 -3.826 1.00 56.38 182 LEU A N 1
ATOM 1477 C CA . LEU A 1 182 ? -6.318 11.502 -4.202 1.00 56.38 182 LEU A CA 1
ATOM 1478 C C . LEU A 1 182 ? -6.830 12.950 -4.251 1.00 56.38 182 LEU A C 1
ATOM 1480 O O . LEU A 1 182 ? -6.434 13.678 -5.145 1.00 56.38 182 LEU A O 1
ATOM 1484 N N . ASP A 1 183 ? -7.564 13.387 -3.230 1.00 59.25 183 ASP A N 1
ATOM 1485 C CA . ASP A 1 183 ? -7.424 14.766 -2.749 1.00 59.25 183 ASP A CA 1
ATOM 1486 C C . ASP A 1 183 ? -7.014 14.693 -1.277 1.00 59.25 183 ASP A C 1
ATOM 1488 O O . ASP A 1 183 ? -7.720 14.113 -0.453 1.00 59.25 183 ASP A O 1
ATOM 1492 N N . ASP A 1 184 ? -5.779 15.113 -1.024 1.00 53.88 184 ASP A N 1
ATOM 1493 C CA . ASP A 1 184 ? -5.301 15.730 0.214 1.00 53.88 184 ASP A CA 1
ATOM 1494 C C . ASP A 1 184 ? -4.071 16.543 -0.221 1.00 53.88 184 ASP A C 1
ATOM 1496 O O . ASP A 1 184 ? -2.957 16.016 -0.323 1.00 53.88 184 ASP A O 1
ATOM 1500 N N . ASP A 1 185 ? -4.363 17.784 -0.605 1.00 49.22 185 ASP A N 1
ATOM 1501 C CA . ASP A 1 185 ? -3.627 18.998 -0.260 1.00 49.22 185 ASP A CA 1
ATOM 1502 C C . ASP A 1 185 ? -2.109 19.008 -0.487 1.00 49.22 185 ASP A C 1
ATOM 1504 O O . ASP A 1 185 ? -1.303 18.760 0.410 1.00 49.22 185 ASP A O 1
ATOM 1508 N N . ASP A 1 186 ? -1.731 19.440 -1.692 1.00 52.44 186 ASP A N 1
ATOM 1509 C CA . ASP A 1 186 ? -0.597 20.350 -1.860 1.00 52.44 186 ASP A CA 1
ATOM 1510 C C . ASP A 1 186 ? -1.101 21.792 -1.600 1.00 52.44 186 ASP A C 1
ATOM 1512 O O . ASP A 1 186 ? -1.342 22.542 -2.542 1.00 52.44 186 ASP A O 1
ATOM 1516 N N . GLU A 1 187 ? -1.265 22.185 -0.334 1.00 52.81 187 GLU A N 1
ATOM 1517 C CA . GLU A 1 187 ? -1.257 23.598 0.090 1.00 52.81 187 GLU A CA 1
ATOM 1518 C C . GLU A 1 187 ? -0.420 23.737 1.375 1.00 52.81 187 GLU A C 1
ATOM 1520 O O . GLU A 1 187 ? -0.932 23.924 2.475 1.00 52.81 187 GLU A O 1
ATOM 1525 N N . ASP A 1 188 ? 0.901 23.618 1.221 1.00 54.97 188 ASP A N 1
ATOM 1526 C CA . ASP A 1 188 ? 1.859 24.278 2.111 1.00 54.97 188 ASP A CA 1
ATOM 1527 C C . ASP A 1 188 ? 2.283 25.595 1.432 1.00 54.97 188 ASP A C 1
ATOM 1529 O O . ASP A 1 188 ? 3.048 25.568 0.463 1.00 54.97 188 ASP A O 1
ATOM 1533 N N . ASP A 1 189 ? 1.799 26.729 1.947 1.00 49.06 189 ASP A N 1
ATOM 1534 C CA . ASP A 1 189 ? 2.486 28.035 1.915 1.00 49.06 189 ASP A CA 1
ATOM 1535 C C . ASP A 1 189 ? 2.173 28.829 3.202 1.00 49.06 189 ASP A C 1
ATOM 1537 O O . ASP A 1 189 ? 0.977 29.039 3.518 1.00 49.06 189 ASP A O 1
#

Sequence (189 aa):
MSSKSIPSDMTMVRKCVSRMYGVLTCDSELKSFFDNTVPHFINKVEEGDESHELEWTNLYESFECLMESKLEDIALEMGFSNHSEFFSALRSSLVTASEGKATLTKEQRMMDMLVASYDYEKFVLLMKIKARNRLQKLREREREREREREESKHVGDDEDDEEEEKDGVGEGKEDDVNEMFLDDDDEDD

Organism: NCBI:txid1606542